Protein AF-A0A640X9B6-F1 (afdb_monomer_lite)

Foldseek 3Di:
DDADDPPDDDDQDDPPPPDHDDPLRRVLVVVVVVCVVCVPDADEAQDEPVCADPVSQLSNLVGHKYKYFYDQQAWFFAAFDDDDDDDGDLTHDTDDGNNRCVVPDDWDWDWAQAPPRDIFIKTKDKDWGWRDDPPRGTQIKIKMWIAGDPPDRDITIMMMSDPPADNRRSVNVNNVCVSVVVVVVCCCVPVVPVPPPDPDPVVD

Structure (mmCIF, N/CA/C/O backbone):
data_AF-A0A640X9B6-F1
#
_entry.id   AF-A0A640X9B6-F1
#
loop_
_atom_site.group_PDB
_atom_site.id
_atom_site.type_symbol
_atom_site.label_atom_id
_atom_site.label_alt_id
_atom_site.label_comp_id
_atom_site.label_asym_id
_atom_site.label_entity_id
_atom_site.label_seq_id
_atom_site.pdbx_PDB_ins_code
_atom_site.Cartn_x
_atom_site.Cartn_y
_atom_site.Cartn_z
_atom_site.occupancy
_atom_site.B_iso_or_equiv
_atom_site.auth_seq_id
_atom_site.auth_comp_id
_atom_site.auth_asym_id
_atom_site.auth_atom_id
_atom_site.pdbx_PDB_model_num
ATOM 1 N N . MET A 1 1 ? -1.685 13.240 19.279 1.00 51.69 1 MET A N 1
ATOM 2 C CA . MET A 1 1 ? -1.411 11.875 18.774 1.00 51.69 1 MET A CA 1
ATOM 3 C C . MET A 1 1 ? -2.619 11.373 17.994 1.00 51.69 1 MET A C 1
ATOM 5 O O . MET A 1 1 ? -3.727 11.756 18.357 1.00 51.69 1 MET A O 1
ATOM 9 N N . PRO A 1 2 ? -2.445 10.577 16.926 1.00 65.25 2 PRO A N 1
ATOM 10 C CA . PRO A 1 2 ? -3.575 9.929 16.266 1.00 65.25 2 PRO A CA 1
ATOM 11 C C . PRO A 1 2 ? -4.214 8.908 17.219 1.00 65.25 2 PRO A C 1
ATOM 13 O O . PRO A 1 2 ? -3.510 8.088 17.800 1.00 65.25 2 PRO A O 1
ATOM 16 N N . TRP A 1 3 ? -5.533 8.977 17.385 1.00 66.56 3 TRP A N 1
ATOM 17 C CA . TRP A 1 3 ? -6.329 8.019 18.155 1.00 66.56 3 TRP A CA 1
ATOM 18 C C . TRP A 1 3 ? -6.915 6.957 17.216 1.00 66.56 3 TRP A C 1
ATOM 20 O O . TRP A 1 3 ? -7.178 7.234 16.044 1.00 66.56 3 TRP A O 1
ATOM 30 N N . ALA A 1 4 ? -7.116 5.742 17.724 1.00 75.12 4 ALA A N 1
ATOM 31 C CA . ALA A 1 4 ? -7.780 4.659 17.008 1.00 75.12 4 ALA A CA 1
ATOM 32 C C . ALA A 1 4 ? -9.005 4.207 17.807 1.00 75.12 4 ALA A C 1
ATOM 34 O O . ALA A 1 4 ? -8.888 3.861 18.976 1.00 75.12 4 ALA A O 1
ATOM 35 N N . LEU A 1 5 ? -10.179 4.206 17.174 1.00 80.44 5 LEU A N 1
ATOM 36 C CA . LEU A 1 5 ? -11.423 3.738 17.782 1.00 80.44 5 LEU A CA 1
ATOM 37 C C . LEU A 1 5 ? -11.805 2.380 17.181 1.00 80.44 5 LEU A C 1
ATOM 39 O O . LEU A 1 5 ? -11.985 2.297 15.959 1.00 80.44 5 LEU A O 1
ATOM 43 N N . PRO A 1 6 ? -11.946 1.313 17.986 1.00 80.88 6 PRO A N 1
ATOM 44 C CA . PRO A 1 6 ? -12.462 0.044 17.493 1.00 80.88 6 PRO A CA 1
ATOM 45 C C . PRO A 1 6 ? -13.933 0.193 17.084 1.00 80.88 6 PRO A C 1
ATOM 47 O O . PRO A 1 6 ? -14.812 0.367 17.919 1.00 80.88 6 PRO A O 1
ATOM 50 N N . VAL A 1 7 ? -14.204 0.112 15.779 1.00 86.19 7 VAL A N 1
ATOM 51 C CA . VAL A 1 7 ? -15.569 0.195 15.219 1.00 86.19 7 VAL A CA 1
ATOM 52 C C . VAL A 1 7 ? -16.132 -1.159 14.788 1.00 86.19 7 VAL A C 1
ATOM 54 O O . VAL A 1 7 ? -17.343 -1.307 14.647 1.00 86.19 7 VAL A O 1
ATOM 57 N N . ALA A 1 8 ? -15.267 -2.149 14.551 1.00 86.19 8 ALA A N 1
ATOM 58 C CA . ALA A 1 8 ? -15.665 -3.509 14.212 1.00 86.19 8 ALA A CA 1
ATOM 59 C C . ALA A 1 8 ? -14.521 -4.498 14.478 1.00 86.19 8 ALA A C 1
ATOM 61 O O . ALA A 1 8 ? -13.352 -4.183 14.255 1.00 86.19 8 ALA A O 1
ATOM 62 N N . CYS A 1 9 ? -14.863 -5.717 14.889 1.00 85.62 9 CYS A N 1
ATOM 63 C CA . CYS A 1 9 ? -13.925 -6.821 15.071 1.00 85.62 9 CYS A CA 1
ATOM 64 C C . CYS A 1 9 ? -14.502 -8.116 14.481 1.00 85.62 9 CYS A C 1
ATOM 66 O O . CYS A 1 9 ? -15.710 -8.248 14.277 1.00 85.62 9 CYS A O 1
ATOM 68 N N . ALA A 1 10 ? -13.630 -9.068 14.155 1.00 86.44 10 ALA A N 1
ATOM 69 C CA . ALA A 1 10 ? -14.037 -10.387 13.691 1.00 86.44 10 ALA A CA 1
ATOM 70 C C . ALA A 1 10 ? -13.111 -11.456 14.271 1.00 86.44 10 ALA A C 1
ATOM 72 O O . ALA A 1 10 ? -11.889 -11.324 14.207 1.00 86.44 10 ALA A O 1
ATOM 73 N N . LEU A 1 11 ? -13.703 -12.525 14.801 1.00 84.75 11 LEU A N 1
ATOM 74 C CA . LEU A 1 11 ? -12.968 -13.645 15.376 1.00 84.75 11 LEU A CA 1
ATOM 75 C C . LEU A 1 11 ? -12.416 -14.558 14.273 1.00 84.75 11 LEU A C 1
ATOM 77 O O . LEU A 1 11 ? -13.165 -15.058 13.427 1.00 84.75 11 LEU A O 1
ATOM 81 N N . TYR A 1 12 ? -11.107 -14.805 14.305 1.00 83.19 12 TYR A N 1
ATOM 82 C CA . TYR A 1 12 ? -10.475 -15.836 13.488 1.00 83.19 12 TYR A CA 1
ATOM 83 C C . TYR A 1 12 ? -10.649 -17.206 14.145 1.00 83.19 12 TYR A C 1
ATOM 85 O O . TYR A 1 12 ? -10.304 -17.385 15.309 1.00 83.19 12 TYR A O 1
ATOM 93 N N . LYS A 1 13 ? -11.172 -18.173 13.384 1.00 82.75 13 LYS A N 1
ATOM 94 C CA . LYS A 1 13 ? -11.372 -19.554 13.837 1.00 82.75 13 LYS A CA 1
ATOM 95 C C . LYS A 1 13 ? -10.419 -20.498 13.091 1.00 82.75 13 LYS A C 1
ATOM 97 O O . LYS A 1 13 ? -10.389 -20.453 11.851 1.00 82.75 13 LYS A O 1
ATOM 102 N N . PRO A 1 14 ? -9.654 -21.349 13.803 1.00 77.81 14 PRO A N 1
ATOM 103 C CA . PRO A 1 14 ? -8.824 -22.381 13.187 1.00 77.81 14 PRO A CA 1
ATOM 104 C C . PRO A 1 14 ? -9.632 -23.329 12.290 1.00 77.81 14 PRO A C 1
ATOM 106 O O . PRO A 1 14 ? -10.862 -23.407 12.361 1.00 77.81 14 PRO A O 1
ATOM 109 N N . ARG A 1 15 ? -8.940 -24.065 11.413 1.00 73.94 15 ARG A N 1
ATOM 110 C CA . ARG A 1 15 ? -9.589 -25.104 10.597 1.00 73.94 15 ARG A CA 1
ATOM 111 C C . ARG A 1 15 ? -10.184 -26.181 11.508 1.00 73.94 15 ARG A C 1
ATOM 113 O O . ARG A 1 15 ? -9.531 -26.602 12.451 1.00 73.94 15 ARG A O 1
ATOM 120 N N . GLY A 1 16 ? -11.402 -26.622 11.192 1.00 71.88 16 GLY A N 1
ATOM 121 C CA . GLY A 1 16 ? -12.145 -27.618 11.974 1.00 71.88 16 GLY A CA 1
ATOM 122 C C . GLY A 1 16 ? -13.308 -27.039 12.785 1.00 71.88 16 GLY A C 1
ATOM 123 O O . GLY A 1 16 ? -14.224 -27.773 13.133 1.00 71.88 16 GLY A O 1
ATOM 124 N N . GLU A 1 17 ? -13.350 -25.720 13.003 1.00 66.56 17 GLU A N 1
ATOM 125 C CA . GLU A 1 17 ? -14.445 -25.065 13.728 1.00 66.56 17 GLU A CA 1
ATOM 126 C C . GLU A 1 17 ? -15.360 -24.257 12.797 1.00 66.56 17 GLU A C 1
ATOM 128 O O . GLU A 1 17 ? -15.232 -23.041 12.635 1.00 66.56 17 GLU A O 1
ATOM 133 N N . GLY A 1 18 ? -16.320 -24.951 12.177 1.00 72.88 18 GLY A N 1
ATOM 134 C CA . GLY A 1 18 ? -17.310 -24.346 11.285 1.00 72.88 18 GLY A CA 1
ATOM 135 C C . GLY A 1 18 ? -16.737 -23.917 9.929 1.00 72.88 18 GLY A C 1
ATOM 136 O O . GLY A 1 18 ? -15.756 -24.470 9.430 1.00 72.88 18 GLY A O 1
ATOM 137 N N . ARG A 1 19 ? -17.372 -22.926 9.286 1.00 78.69 19 ARG A N 1
ATOM 138 C CA . ARG A 1 19 ? -16.927 -22.429 7.975 1.00 78.69 19 ARG A CA 1
ATOM 139 C C . ARG A 1 19 ? -15.628 -21.635 8.123 1.00 78.69 19 ARG A C 1
ATOM 141 O O . ARG A 1 19 ? -15.655 -20.472 8.525 1.00 78.69 19 ARG A O 1
ATOM 148 N N . HIS A 1 20 ? -14.514 -22.252 7.739 1.00 82.81 20 HIS A N 1
ATOM 149 C CA . HIS A 1 20 ? -13.196 -21.626 7.772 1.00 82.81 20 HIS A CA 1
ATOM 150 C C . HIS A 1 20 ? -13.150 -20.352 6.914 1.00 82.81 20 HIS A C 1
ATOM 152 O O . HIS A 1 20 ? -13.588 -20.339 5.760 1.00 82.81 20 HIS A O 1
ATOM 158 N N . LYS A 1 21 ? -12.603 -19.281 7.493 1.00 84.75 21 LYS A N 1
ATOM 159 C CA . LYS A 1 21 ? -12.352 -18.000 6.830 1.00 84.75 21 LYS A CA 1
ATOM 160 C C . LYS A 1 21 ? -10.908 -17.597 7.069 1.00 84.75 21 LYS A C 1
ATOM 162 O O . LYS A 1 21 ? -10.429 -17.653 8.199 1.00 84.75 21 LYS A O 1
ATOM 167 N N . THR A 1 22 ? -10.234 -17.165 6.012 1.00 86.25 22 THR A N 1
ATOM 168 C CA . THR A 1 22 ? -8.889 -16.600 6.140 1.00 86.25 22 THR A CA 1
ATOM 169 C C . THR A 1 22 ? -8.954 -15.208 6.785 1.00 86.25 22 THR A C 1
ATOM 171 O O . THR A 1 22 ? -9.999 -14.552 6.714 1.00 86.25 22 THR A O 1
ATOM 174 N N . PRO A 1 23 ? -7.854 -14.689 7.362 1.00 85.00 23 PRO A N 1
ATOM 175 C CA . PRO A 1 23 ? -7.806 -13.304 7.840 1.00 85.00 23 PRO A CA 1
ATOM 176 C C . PRO A 1 23 ? -8.204 -12.279 6.762 1.00 85.00 23 PRO A C 1
ATOM 178 O O . PRO A 1 23 ? -8.928 -11.326 7.044 1.00 85.00 23 PRO A O 1
ATOM 181 N N . MET A 1 24 ? -7.830 -12.522 5.500 1.00 85.19 24 MET A N 1
ATOM 182 C CA . MET A 1 24 ? -8.235 -11.687 4.361 1.00 85.19 24 MET A CA 1
ATOM 183 C C . MET A 1 24 ? -9.745 -11.736 4.092 1.00 85.19 24 MET A C 1
ATOM 185 O O . MET A 1 24 ? -10.340 -10.719 3.733 1.00 85.19 24 MET A O 1
ATOM 189 N N . ASP A 1 25 ? -10.391 -12.892 4.277 1.00 86.88 25 ASP A N 1
ATOM 190 C CA . ASP A 1 25 ? -11.849 -12.999 4.161 1.00 86.88 25 ASP A CA 1
ATOM 191 C C . ASP A 1 25 ? -12.564 -12.203 5.249 1.00 86.88 25 ASP A C 1
ATOM 193 O O . ASP A 1 25 ? -13.550 -11.523 4.956 1.00 86.88 25 ASP A O 1
ATOM 197 N N . LEU A 1 26 ? -12.057 -12.260 6.484 1.00 89.62 26 LEU A N 1
ATOM 198 C CA . LEU A 1 26 ? -12.597 -11.498 7.608 1.00 89.62 26 LEU A CA 1
ATOM 199 C C . LEU A 1 26 ? -12.424 -9.995 7.383 1.00 89.62 26 LEU A C 1
ATOM 201 O O . LEU A 1 26 ? -13.398 -9.252 7.471 1.00 89.62 26 LEU A O 1
ATOM 205 N N . ALA A 1 27 ? -11.233 -9.548 6.986 1.00 88.81 27 ALA A N 1
ATOM 206 C CA . ALA A 1 27 ? -10.993 -8.144 6.671 1.00 88.81 27 ALA A CA 1
ATOM 207 C C . ALA A 1 27 ? -11.872 -7.646 5.518 1.00 88.81 27 ALA A C 1
ATOM 209 O O . ALA A 1 27 ? -12.445 -6.562 5.594 1.00 88.81 27 ALA A O 1
ATOM 210 N N . ARG A 1 28 ? -12.063 -8.460 4.470 1.00 88.50 28 ARG A N 1
ATOM 211 C CA . ARG A 1 28 ? -12.992 -8.141 3.377 1.00 88.50 28 ARG A CA 1
ATOM 212 C C . ARG A 1 28 ? -14.436 -8.043 3.870 1.00 88.50 28 ARG A C 1
ATOM 214 O O . ARG A 1 28 ? -15.186 -7.196 3.389 1.00 88.50 28 ARG A O 1
ATOM 221 N N . GLN A 1 29 ? -14.846 -8.908 4.795 1.00 90.94 29 GLN A N 1
ATOM 222 C CA . GLN A 1 29 ? -16.180 -8.860 5.391 1.00 90.94 29 GLN A CA 1
ATOM 223 C C . GLN A 1 29 ? -16.380 -7.578 6.209 1.00 90.94 29 GLN A C 1
ATOM 225 O O . GLN A 1 29 ? -17.407 -6.920 6.042 1.00 90.94 29 GLN A O 1
ATOM 230 N N . LEU A 1 30 ? -15.400 -7.210 7.036 1.00 92.19 30 LEU A N 1
ATOM 231 C CA . LEU A 1 30 ? -15.421 -5.976 7.821 1.00 92.19 30 LEU A CA 1
ATOM 232 C C . LEU A 1 30 ? -15.425 -4.736 6.922 1.00 92.19 30 LEU A C 1
ATOM 234 O O . LEU A 1 30 ? -16.257 -3.853 7.105 1.00 92.19 30 LEU A O 1
ATOM 238 N N . LEU A 1 31 ? -14.596 -4.705 5.876 1.00 91.06 31 LEU A N 1
ATOM 239 C CA . LEU A 1 31 ? -14.598 -3.608 4.908 1.00 91.06 31 LEU A CA 1
ATOM 240 C C . LEU A 1 31 ? -15.969 -3.453 4.232 1.00 91.06 31 LEU A C 1
ATOM 242 O O . LEU A 1 31 ? -16.500 -2.350 4.161 1.00 91.06 31 LEU A O 1
ATOM 246 N N . ARG A 1 32 ? -16.597 -4.555 3.802 1.00 91.00 32 ARG A N 1
ATOM 247 C CA . ARG A 1 32 ? -17.950 -4.512 3.218 1.00 91.00 32 ARG A CA 1
ATOM 248 C C . ARG A 1 32 ? -19.024 -4.069 4.205 1.00 91.00 32 ARG A C 1
ATOM 250 O O . ARG A 1 32 ? -20.071 -3.584 3.781 1.00 91.00 32 ARG A O 1
ATOM 257 N N . LEU A 1 33 ? -18.841 -4.306 5.502 1.00 93.44 33 LEU A N 1
ATOM 258 C CA . LEU A 1 33 ? -19.734 -3.767 6.525 1.00 93.44 33 LEU A CA 1
ATOM 259 C C . LEU A 1 33 ? -19.606 -2.240 6.567 1.00 93.44 33 LEU A C 1
ATOM 261 O O . LEU A 1 33 ? -20.606 -1.551 6.389 1.00 93.44 33 LEU A O 1
ATOM 265 N N . MET A 1 34 ? -18.375 -1.732 6.657 1.00 92.94 34 MET A N 1
ATOM 266 C CA . MET A 1 34 ? -18.084 -0.295 6.663 1.00 92.94 34 MET A CA 1
ATOM 267 C C . MET A 1 34 ? -18.581 0.414 5.395 1.00 92.94 34 MET A C 1
ATOM 269 O O . MET A 1 34 ? -19.249 1.441 5.476 1.00 92.94 34 MET A O 1
ATOM 273 N N . GLU A 1 35 ? -18.340 -0.161 4.215 1.00 92.31 35 GLU A N 1
ATOM 274 C CA . GLU A 1 35 ? -18.812 0.380 2.930 1.00 92.31 35 GLU A CA 1
ATOM 275 C C . GLU A 1 35 ? -20.342 0.427 2.813 1.00 92.31 35 GLU A C 1
ATOM 277 O O . GLU A 1 35 ? -20.880 1.255 2.076 1.00 92.31 35 GLU A O 1
ATOM 282 N N . ARG A 1 36 ? -21.052 -0.469 3.511 1.00 92.81 36 ARG A N 1
ATOM 283 C CA . ARG A 1 36 ? -22.520 -0.457 3.565 1.00 92.81 36 ARG A CA 1
ATOM 284 C C . ARG A 1 36 ? -23.042 0.580 4.549 1.00 92.81 36 ARG A C 1
ATOM 286 O O . ARG A 1 36 ? -24.013 1.251 4.226 1.00 92.81 36 ARG A O 1
ATOM 293 N N . TRP A 1 37 ? -22.402 0.725 5.707 1.00 94.38 37 TRP A N 1
ATOM 294 C CA . TRP A 1 37 ? -22.771 1.737 6.700 1.00 94.38 37 TRP A CA 1
ATOM 295 C C . TRP A 1 37 ? -22.501 3.162 6.212 1.00 94.38 37 TRP A C 1
ATOM 297 O O . TRP A 1 37 ? -23.265 4.072 6.517 1.00 94.38 37 TRP A O 1
ATOM 307 N N . PHE A 1 38 ? -21.465 3.355 5.392 1.00 92.81 38 PHE A N 1
ATOM 308 C CA . PHE A 1 38 ? -21.070 4.671 4.889 1.00 92.81 38 PHE A CA 1
ATOM 309 C C . PHE A 1 38 ? -20.972 4.686 3.358 1.00 92.81 38 PHE A C 1
ATOM 311 O O . PHE A 1 38 ? -19.878 4.797 2.800 1.00 92.81 38 PHE A O 1
ATOM 318 N N . PRO A 1 39 ? -22.103 4.624 2.633 1.00 90.75 39 PRO A N 1
ATOM 319 C CA . PRO A 1 39 ? -22.092 4.404 1.190 1.00 90.75 39 PRO A CA 1
ATOM 320 C C . PRO A 1 39 ? -21.447 5.541 0.384 1.00 90.75 39 PRO A C 1
ATOM 322 O O . PRO A 1 39 ? -20.950 5.297 -0.716 1.00 90.75 39 PRO A O 1
ATOM 325 N N . LYS A 1 40 ? -21.430 6.763 0.930 1.00 92.75 40 LYS A N 1
ATOM 326 C CA . LYS A 1 40 ? -20.832 7.959 0.311 1.00 92.75 40 LYS A CA 1
ATOM 327 C C . LYS A 1 40 ? -19.344 8.145 0.646 1.00 92.75 40 LYS A C 1
ATOM 329 O O . LYS A 1 40 ? -18.745 9.124 0.214 1.00 92.75 40 LYS A O 1
ATOM 334 N N . ARG A 1 41 ? -18.746 7.257 1.447 1.00 90.56 41 ARG A N 1
ATOM 335 C CA . ARG A 1 41 ? -17.340 7.341 1.866 1.00 90.56 41 ARG A CA 1
ATOM 336 C C . ARG A 1 41 ? -16.521 6.259 1.162 1.00 90.56 41 ARG A C 1
ATOM 338 O O . ARG A 1 41 ? -17.005 5.155 0.919 1.00 90.56 41 ARG A O 1
ATOM 345 N N . ARG A 1 42 ? -15.266 6.585 0.852 1.00 90.44 42 ARG A N 1
ATOM 346 C CA . ARG A 1 42 ? -14.243 5.620 0.432 1.00 90.44 42 ARG A CA 1
ATOM 347 C C . ARG A 1 42 ? -13.325 5.348 1.614 1.00 90.44 42 ARG A C 1
ATOM 349 O O . ARG A 1 42 ? -13.036 6.262 2.384 1.00 90.44 42 ARG A O 1
ATOM 356 N N . PHE A 1 43 ? -12.871 4.109 1.742 1.00 92.12 43 PHE A N 1
ATOM 357 C CA . PHE A 1 43 ? -11.974 3.704 2.816 1.00 92.12 43 PHE A CA 1
ATOM 358 C C . PHE A 1 43 ? -10.570 3.447 2.271 1.00 92.12 43 PHE A C 1
ATOM 360 O O . PHE A 1 43 ? -10.411 2.895 1.180 1.00 92.12 43 PHE A O 1
ATOM 367 N N . ILE A 1 44 ? -9.563 3.833 3.055 1.00 91.62 44 ILE A N 1
ATOM 368 C CA . ILE A 1 44 ? -8.171 3.429 2.856 1.00 91.62 44 ILE A CA 1
ATOM 369 C C . ILE A 1 44 ? -7.885 2.348 3.886 1.00 91.62 44 ILE A C 1
ATOM 371 O O . ILE A 1 44 ? -7.879 2.607 5.088 1.00 91.62 44 ILE A O 1
ATOM 375 N N . LEU A 1 45 ? -7.683 1.125 3.419 1.00 90.81 45 LEU A N 1
ATOM 376 C CA . LEU A 1 45 ? -7.348 0.011 4.283 1.00 90.81 45 LEU A CA 1
ATOM 377 C C . LEU A 1 45 ? -5.832 -0.087 4.442 1.00 90.81 45 LEU A C 1
ATOM 379 O O . LEU A 1 45 ? -5.123 -0.310 3.464 1.00 90.81 45 LEU A O 1
ATOM 383 N N . LEU A 1 46 ? -5.357 0.004 5.681 1.00 89.94 46 LEU A N 1
ATOM 384 C CA . LEU A 1 46 ? -3.951 -0.185 6.027 1.00 89.94 46 LEU A CA 1
ATOM 385 C C . LEU A 1 46 ? -3.728 -1.629 6.490 1.00 89.94 46 LEU A C 1
ATOM 387 O O . LEU A 1 46 ? -4.252 -2.029 7.527 1.00 89.94 46 LEU A O 1
ATOM 391 N N . GLY A 1 47 ? -2.978 -2.416 5.719 1.00 83.75 47 GLY A N 1
ATOM 392 C CA . GLY A 1 47 ? -2.717 -3.830 6.010 1.00 83.75 47 GLY A CA 1
ATOM 393 C C . GLY A 1 47 ? -1.234 -4.132 6.219 1.00 83.75 47 GLY A C 1
ATOM 394 O O . GLY A 1 47 ? -0.380 -3.543 5.566 1.00 83.75 47 GLY A O 1
ATOM 395 N N . ASP A 1 48 ? -0.911 -5.090 7.085 1.00 80.75 48 ASP A N 1
ATOM 396 C CA . ASP A 1 48 ? 0.442 -5.653 7.182 1.00 80.75 48 ASP A CA 1
ATOM 397 C C . ASP A 1 48 ? 0.797 -6.544 5.967 1.00 80.75 48 ASP A C 1
ATOM 399 O O . ASP A 1 48 ? 0.068 -6.593 4.973 1.00 80.75 48 ASP A O 1
ATOM 403 N N . GLY A 1 49 ? 1.926 -7.259 6.031 1.00 70.88 49 GLY A N 1
ATOM 404 C CA . GLY A 1 49 ? 2.372 -8.153 4.956 1.00 70.88 49 GLY A CA 1
ATOM 405 C C . GLY A 1 49 ? 1.420 -9.316 4.640 1.00 70.88 49 GLY A C 1
ATOM 406 O O . GLY A 1 49 ? 1.467 -9.838 3.529 1.00 70.88 49 GLY A O 1
ATOM 407 N N . GLY A 1 50 ? 0.519 -9.691 5.554 1.00 72.25 50 GLY A N 1
ATOM 408 C CA . GLY A 1 50 ? -0.499 -10.718 5.324 1.00 72.25 50 GLY A CA 1
ATOM 409 C C . GLY A 1 50 ? -1.600 -10.288 4.347 1.00 72.25 50 GLY A C 1
ATOM 410 O O . GLY A 1 50 ? -2.310 -11.135 3.806 1.00 72.25 50 GLY A O 1
ATOM 411 N N . PHE A 1 51 ? -1.718 -8.986 4.067 1.00 74.00 51 PHE A N 1
ATOM 412 C CA . PHE A 1 51 ? -2.690 -8.419 3.121 1.00 74.00 51 PHE A CA 1
ATOM 413 C C . PHE A 1 51 ? -2.163 -8.290 1.689 1.00 74.00 51 PHE A C 1
ATOM 415 O O . PHE A 1 51 ? -2.877 -7.844 0.785 1.00 74.00 51 PHE A O 1
ATOM 422 N N . ASN A 1 52 ? -0.931 -8.732 1.461 1.00 78.75 52 ASN A N 1
ATOM 423 C CA . ASN A 1 52 ? -0.258 -8.708 0.177 1.00 78.75 52 ASN A CA 1
ATOM 424 C C . ASN A 1 52 ? -0.728 -9.858 -0.734 1.00 78.75 52 ASN A C 1
ATOM 426 O O . ASN A 1 52 ? 0.004 -10.798 -1.042 1.00 78.75 52 ASN A O 1
ATOM 430 N N . SER A 1 53 ? -1.991 -9.800 -1.154 1.00 85.94 53 SER A N 1
ATOM 431 C CA . SER A 1 53 ? -2.604 -10.786 -2.044 1.00 85.94 53 SER A CA 1
ATOM 432 C C . SER A 1 53 ? -3.316 -10.109 -3.201 1.00 85.94 53 SER A C 1
ATOM 434 O O . SER A 1 53 ? -4.112 -9.190 -3.008 1.00 85.94 53 SER A O 1
ATOM 436 N N . HIS A 1 54 ? -3.115 -10.641 -4.408 1.00 89.81 54 HIS A N 1
ATOM 437 C CA . HIS A 1 54 ? -3.817 -10.185 -5.604 1.00 89.81 54 HIS A CA 1
ATOM 438 C C . HIS A 1 54 ? -5.343 -10.220 -5.43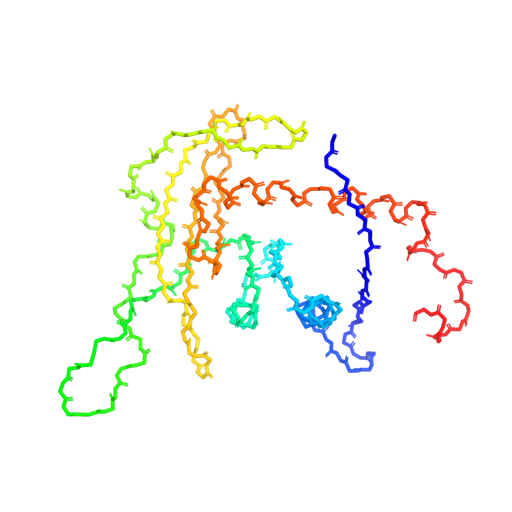3 1.00 89.81 54 HIS A C 1
ATOM 440 O O . HIS A 1 54 ? -6.038 -9.303 -5.862 1.00 89.81 54 HIS A O 1
ATOM 446 N N . GLU A 1 55 ? -5.889 -11.274 -4.816 1.00 87.88 55 GLU A N 1
ATOM 447 C CA . GLU A 1 55 ? -7.344 -11.395 -4.630 1.00 87.88 55 GLU A CA 1
ATOM 448 C C . GLU A 1 55 ? -7.883 -10.324 -3.693 1.00 87.88 55 GLU A C 1
ATOM 450 O O . GLU A 1 55 ? -8.966 -9.785 -3.927 1.00 87.88 55 GLU A O 1
ATOM 455 N N . PHE A 1 56 ? -7.105 -10.000 -2.664 1.00 87.06 56 PHE A N 1
ATOM 456 C CA . PHE A 1 56 ? -7.451 -8.968 -1.711 1.00 87.06 56 PHE A CA 1
ATOM 457 C C . PHE A 1 56 ? -7.375 -7.580 -2.349 1.00 87.06 56 PHE A C 1
ATOM 459 O O . PHE A 1 56 ? -8.372 -6.859 -2.355 1.00 87.06 56 PHE A O 1
ATOM 466 N N . ALA A 1 57 ? -6.254 -7.260 -3.002 1.00 89.75 57 ALA A N 1
ATOM 467 C CA . ALA A 1 57 ? -6.076 -6.022 -3.754 1.00 89.75 57 ALA A CA 1
ATOM 468 C C . ALA A 1 57 ? -7.202 -5.819 -4.784 1.00 89.75 57 ALA A C 1
ATOM 470 O O . ALA A 1 57 ? -7.823 -4.759 -4.826 1.00 89.75 57 ALA A O 1
ATOM 471 N N . ARG A 1 58 ? -7.553 -6.865 -5.549 1.00 89.12 58 ARG A N 1
ATOM 472 C CA . ARG A 1 58 ? -8.659 -6.820 -6.519 1.00 89.12 58 ARG A CA 1
ATOM 473 C C . ARG A 1 58 ? -10.007 -6.548 -5.865 1.00 89.12 58 ARG A C 1
ATOM 475 O O . ARG A 1 58 ? -10.828 -5.830 -6.431 1.00 89.12 58 ARG A O 1
ATOM 482 N N . ALA A 1 59 ? -10.278 -7.187 -4.730 1.00 87.38 59 ALA A N 1
ATOM 483 C CA . ALA A 1 59 ? -11.553 -7.050 -4.041 1.00 87.38 59 ALA A CA 1
ATOM 484 C C . ALA A 1 59 ? -11.739 -5.635 -3.479 1.00 87.38 59 ALA A C 1
ATOM 486 O O . ALA A 1 59 ? -12.836 -5.091 -3.598 1.00 87.38 59 ALA A O 1
ATOM 487 N N . VAL A 1 60 ? -10.678 -5.057 -2.909 1.00 88.69 60 VAL A N 1
ATOM 488 C CA . VAL A 1 60 ? -10.692 -3.721 -2.298 1.00 88.69 60 VAL A CA 1
ATOM 489 C C . VAL A 1 60 ? -10.765 -2.624 -3.362 1.00 88.69 60 VAL A C 1
ATOM 491 O O . VAL A 1 60 ? -11.613 -1.739 -3.255 1.00 88.69 60 VAL A O 1
ATOM 494 N N . ALA A 1 61 ? -9.969 -2.734 -4.433 1.00 87.69 61 ALA A N 1
ATOM 495 C CA . ALA A 1 61 ? -9.826 -1.715 -5.480 1.00 87.69 61 ALA A CA 1
ATOM 496 C C . ALA A 1 61 ? -11.123 -1.351 -6.234 1.00 87.69 61 ALA A C 1
ATOM 498 O O . ALA A 1 61 ? -11.139 -0.403 -7.013 1.00 87.69 61 ALA A O 1
ATOM 499 N N . ARG A 1 62 ? -12.223 -2.091 -6.038 1.00 83.25 62 ARG A N 1
ATOM 500 C CA . ARG A 1 62 ? -13.518 -1.805 -6.683 1.00 83.25 62 ARG A CA 1
ATOM 501 C C . ARG A 1 62 ? -14.223 -0.571 -6.120 1.00 83.25 62 ARG A C 1
ATOM 503 O O . ARG A 1 62 ? -15.066 -0.010 -6.811 1.00 83.25 62 ARG A O 1
ATOM 510 N N . ARG A 1 63 ? -13.952 -0.204 -4.867 1.00 86.69 63 ARG A N 1
ATOM 511 C CA . ARG A 1 63 ? -14.657 0.886 -4.163 1.00 86.69 63 ARG A CA 1
ATOM 512 C C . ARG A 1 63 ? -13.755 1.633 -3.185 1.00 86.69 63 ARG A C 1
ATOM 514 O O . ARG A 1 63 ? -13.869 2.849 -3.031 1.00 86.69 63 ARG A O 1
ATOM 521 N N . SER A 1 64 ? -12.837 0.905 -2.572 1.00 92.19 64 SER A N 1
ATOM 522 C CA . SER A 1 64 ? -11.888 1.394 -1.581 1.00 92.19 64 SER A CA 1
ATOM 523 C C . SER A 1 64 ? -10.464 1.249 -2.120 1.00 92.19 64 SER A C 1
ATOM 525 O O . SER A 1 64 ? -10.257 0.849 -3.268 1.00 92.19 64 SER A O 1
ATOM 527 N N . CYS A 1 65 ? -9.465 1.588 -1.319 1.00 92.44 65 CYS A N 1
ATOM 528 C CA . CYS A 1 65 ? -8.078 1.292 -1.649 1.00 92.44 65 CYS A CA 1
ATOM 529 C C . CYS A 1 65 ? -7.381 0.583 -0.498 1.00 92.44 65 CYS A C 1
ATOM 531 O O . CYS A 1 65 ? -7.825 0.628 0.648 1.00 92.44 65 CYS A O 1
ATOM 533 N N . VAL A 1 66 ? -6.311 -0.128 -0.829 1.00 92.81 66 VAL A N 1
ATOM 534 C CA . VAL A 1 66 ? -5.435 -0.764 0.150 1.00 92.81 66 VAL A CA 1
ATOM 535 C C . VAL A 1 66 ? -4.073 -0.101 0.077 1.00 92.81 66 VAL A C 1
ATOM 537 O O . VAL A 1 66 ? -3.595 0.156 -1.020 1.00 92.81 66 VAL A O 1
ATOM 540 N N . VAL A 1 67 ? -3.468 0.146 1.235 1.00 93.88 67 VAL A N 1
ATOM 541 C CA . VAL A 1 67 ? -2.047 0.442 1.401 1.00 93.88 67 VAL A CA 1
ATOM 542 C C . VAL A 1 67 ? -1.469 -0.634 2.312 1.00 93.88 67 VAL A C 1
ATOM 544 O O . VAL A 1 67 ? -1.955 -0.851 3.422 1.00 93.88 67 VAL A O 1
ATOM 547 N N . SER A 1 68 ? -0.467 -1.367 1.841 1.00 91.94 68 SER A N 1
ATOM 548 C CA . SER A 1 68 ? 0.097 -2.498 2.586 1.00 91.94 68 SER A CA 1
ATOM 549 C C . SER A 1 68 ? 1.554 -2.742 2.206 1.00 91.94 68 SER A C 1
ATOM 551 O O . SER A 1 68 ? 2.040 -2.200 1.210 1.00 91.94 68 SER A O 1
ATOM 553 N N . ARG A 1 69 ? 2.270 -3.546 3.004 1.00 91.50 69 ARG A N 1
ATOM 554 C CA . ARG A 1 69 ? 3.611 -4.011 2.630 1.00 91.50 69 ARG A CA 1
ATOM 555 C C . ARG A 1 69 ? 3.526 -4.810 1.341 1.00 91.50 69 ARG A C 1
ATOM 557 O O . ARG A 1 69 ? 2.669 -5.678 1.180 1.00 91.50 69 ARG A O 1
ATOM 564 N N . PHE A 1 70 ? 4.455 -4.542 0.444 1.00 92.75 70 PHE A N 1
ATOM 565 C CA . PHE A 1 70 ? 4.593 -5.265 -0.801 1.00 92.75 70 PHE A CA 1
ATOM 566 C C . PHE A 1 70 ? 5.773 -6.222 -0.746 1.00 92.75 70 PHE A C 1
ATOM 568 O O . PHE A 1 70 ? 6.658 -6.120 0.101 1.00 92.75 70 PHE A O 1
ATOM 575 N N . PHE A 1 71 ? 5.778 -7.186 -1.658 1.00 88.62 71 PHE A N 1
ATOM 576 C CA . PHE A 1 71 ? 6.859 -8.151 -1.758 1.00 88.62 71 PHE A CA 1
ATOM 577 C C . PHE A 1 71 ? 7.813 -7.716 -2.860 1.00 88.62 71 PHE A C 1
ATOM 579 O O . PHE A 1 71 ? 7.411 -7.459 -3.994 1.00 88.62 71 PHE A O 1
ATOM 586 N N . LYS A 1 72 ? 9.102 -7.671 -2.527 1.00 92.06 72 LYS A N 1
ATOM 587 C CA . LYS A 1 72 ? 10.169 -7.170 -3.401 1.00 92.06 72 LYS A CA 1
ATOM 588 C C . LYS A 1 72 ? 10.249 -7.898 -4.758 1.00 92.06 72 LYS A C 1
ATOM 590 O O . LYS A 1 72 ? 10.606 -7.313 -5.774 1.00 92.06 72 LYS A O 1
ATOM 595 N N . GLY A 1 73 ? 9.850 -9.173 -4.789 1.00 92.00 73 GLY A N 1
ATOM 596 C CA . GLY A 1 73 ? 9.832 -10.033 -5.978 1.00 92.00 73 GLY A CA 1
ATOM 597 C C . GLY A 1 73 ? 8.544 -9.989 -6.809 1.00 92.00 73 GLY A C 1
ATOM 598 O O . GLY A 1 73 ? 8.325 -10.898 -7.610 1.00 92.00 73 GLY A O 1
ATOM 599 N N . ALA A 1 74 ? 7.668 -8.998 -6.612 1.00 91.44 74 ALA A N 1
ATOM 600 C CA . ALA A 1 74 ? 6.393 -8.943 -7.319 1.00 91.44 74 ALA A CA 1
ATOM 601 C C . ALA A 1 74 ? 6.535 -8.921 -8.839 1.00 91.44 74 ALA A C 1
ATOM 603 O O . ALA A 1 74 ? 7.322 -8.169 -9.412 1.00 91.44 74 ALA A O 1
ATOM 604 N N . VAL A 1 75 ? 5.729 -9.758 -9.496 1.00 93.88 75 VAL A N 1
ATOM 605 C CA . VAL A 1 75 ? 5.673 -9.840 -10.954 1.00 93.88 75 VAL A CA 1
ATOM 606 C C . VAL A 1 75 ? 4.545 -8.952 -11.453 1.00 93.88 75 VAL A C 1
ATOM 608 O O . VAL A 1 75 ? 3.365 -9.295 -11.345 1.00 93.88 75 VAL A O 1
ATOM 611 N N . LEU A 1 76 ? 4.939 -7.810 -12.006 1.00 96.00 76 LEU A N 1
ATOM 612 C CA . LEU A 1 76 ? 4.040 -6.842 -12.612 1.00 96.00 76 LEU A CA 1
ATOM 613 C C . LEU A 1 76 ? 4.127 -6.898 -14.134 1.00 96.00 76 LEU A C 1
ATOM 615 O O . LEU A 1 76 ? 5.114 -7.355 -14.718 1.00 96.00 76 LEU A O 1
ATOM 619 N N . HIS A 1 77 ? 3.056 -6.448 -14.769 1.00 96.00 77 HIS A N 1
ATOM 620 C CA . HIS A 1 77 ? 2.906 -6.436 -16.213 1.00 96.00 77 HIS A CA 1
ATOM 621 C C . HIS A 1 77 ? 2.413 -5.077 -16.700 1.00 96.00 77 HIS A C 1
ATOM 623 O O . HIS A 1 77 ? 1.727 -4.359 -15.976 1.00 96.00 77 HIS A O 1
ATOM 629 N N . GLU A 1 78 ? 2.711 -4.756 -17.950 1.00 94.25 78 GLU A N 1
ATOM 630 C CA . GLU A 1 78 ? 2.023 -3.692 -18.681 1.00 94.25 78 GLU A CA 1
ATOM 631 C C . GLU A 1 78 ? 0.601 -4.132 -19.071 1.00 94.25 78 GLU A C 1
ATOM 633 O O . GLU A 1 78 ? 0.242 -5.317 -18.986 1.00 94.25 78 GLU A O 1
ATOM 638 N N . LEU A 1 79 ? -0.216 -3.183 -19.537 1.00 91.56 79 LEU A N 1
ATOM 639 C CA . LEU A 1 79 ? -1.476 -3.530 -20.192 1.00 91.56 79 LEU A CA 1
ATOM 640 C C . LEU A 1 79 ? -1.205 -4.354 -21.460 1.00 91.56 79 LEU A C 1
ATOM 642 O O . LEU A 1 79 ? -0.195 -4.147 -22.137 1.00 91.56 79 LEU A O 1
ATOM 646 N N . PRO A 1 80 ? -2.083 -5.311 -21.798 1.00 88.94 80 PRO A N 1
ATOM 647 C CA . PRO A 1 80 ? -1.965 -6.017 -23.061 1.00 88.94 80 PRO A CA 1
ATOM 648 C C . PRO A 1 80 ? -2.203 -5.055 -24.229 1.00 88.94 80 PRO A C 1
ATOM 650 O O . PRO A 1 80 ? -3.217 -4.365 -24.276 1.00 88.94 80 PRO A O 1
ATOM 653 N N . ILE A 1 81 ? -1.292 -5.063 -25.199 1.00 83.56 81 ILE A N 1
ATOM 654 C CA . ILE A 1 81 ? -1.505 -4.426 -26.501 1.00 83.56 81 ILE A CA 1
ATOM 655 C C . ILE A 1 81 ? -2.213 -5.452 -27.393 1.00 83.56 81 ILE A C 1
ATOM 657 O O . ILE A 1 81 ? -1.754 -6.595 -27.508 1.00 83.56 81 ILE A O 1
ATOM 661 N N . GLN A 1 82 ? -3.342 -5.076 -27.996 1.00 76.81 82 GLN A N 1
ATOM 662 C CA . GLN A 1 82 ? -4.014 -5.914 -28.989 1.00 76.81 82 GLN A CA 1
ATOM 663 C C . GLN A 1 82 ? -3.333 -5.728 -30.346 1.00 76.81 82 GLN A C 1
ATOM 665 O O . GLN A 1 82 ? -3.424 -4.664 -30.947 1.00 76.81 82 GLN A O 1
ATOM 670 N N . LEU A 1 83 ? -2.640 -6.765 -30.817 1.00 72.00 83 LEU A N 1
ATOM 671 C CA . LEU A 1 83 ? -2.005 -6.791 -32.132 1.00 72.00 83 LEU A CA 1
ATOM 672 C C . LEU A 1 83 ? -2.549 -7.995 -32.914 1.00 72.00 83 LEU A C 1
ATOM 674 O O . LEU A 1 83 ? -2.328 -9.137 -32.513 1.00 72.00 83 LEU A O 1
ATOM 678 N N . GLY A 1 84 ? -3.250 -7.731 -34.021 1.00 71.81 84 GLY A N 1
ATOM 679 C CA . GLY A 1 84 ? -3.645 -8.736 -35.015 1.00 71.81 84 GLY A CA 1
ATOM 680 C C . GLY A 1 84 ? -4.947 -9.508 -34.749 1.00 71.81 84 GLY A C 1
ATOM 681 O O . GLY A 1 84 ? -5.713 -9.213 -33.832 1.00 71.81 84 GLY A O 1
ATOM 682 N N . ARG A 1 85 ? -5.201 -10.510 -35.605 1.00 69.50 85 ARG A N 1
ATOM 683 C CA . ARG A 1 85 ? -6.345 -11.434 -35.522 1.00 69.50 85 ARG A CA 1
ATOM 684 C C . ARG A 1 85 ? -5.960 -12.656 -34.676 1.00 69.50 85 ARG A C 1
ATOM 686 O O . ARG A 1 85 ? -5.064 -13.404 -35.048 1.00 69.50 85 ARG A O 1
ATOM 693 N N . GLY A 1 86 ? -6.620 -12.848 -33.534 1.00 77.88 86 GLY A N 1
ATOM 694 C CA . GLY A 1 86 ? -6.383 -13.966 -32.613 1.00 77.88 86 GLY A CA 1
ATOM 695 C C . GLY A 1 86 ? -6.930 -13.695 -31.210 1.00 77.88 86 GLY A C 1
ATOM 696 O O . GLY A 1 86 ? -7.476 -12.623 -30.948 1.00 77.88 86 GLY A O 1
ATOM 697 N N . ARG A 1 87 ? -6.786 -14.657 -30.283 1.00 77.81 87 ARG A N 1
ATOM 698 C CA . ARG A 1 87 ? -7.209 -14.475 -28.882 1.00 77.81 87 ARG A CA 1
ATOM 699 C C . AR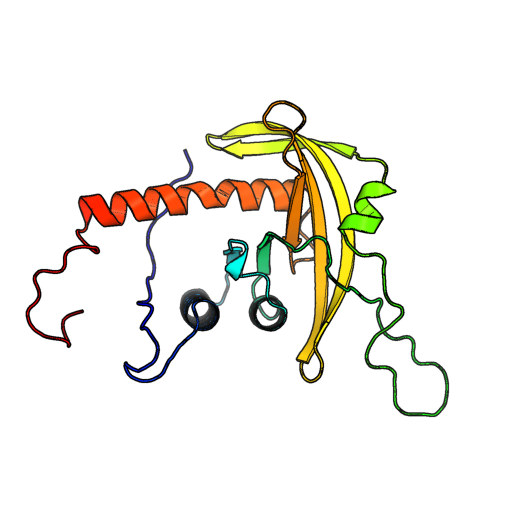G A 1 87 ? -6.436 -13.299 -28.261 1.00 77.81 87 ARG A C 1
ATOM 701 O O . ARG A 1 87 ? -5.208 -13.385 -28.177 1.00 77.81 87 ARG A O 1
ATOM 708 N N . PRO A 1 88 ? -7.114 -12.242 -27.772 1.00 79.81 88 PRO A N 1
ATOM 709 C CA . PRO A 1 88 ? -6.437 -11.111 -27.154 1.00 79.81 88 PRO A CA 1
ATOM 710 C C . PRO A 1 88 ? -5.528 -11.545 -26.005 1.00 79.81 88 PRO A C 1
ATOM 712 O O . PRO A 1 88 ? -5.911 -12.365 -25.162 1.00 79.81 88 PRO A O 1
ATOM 715 N N . ARG A 1 89 ? -4.319 -10.977 -25.953 1.00 82.88 89 ARG A N 1
ATOM 716 C CA . ARG A 1 89 ? -3.414 -11.175 -24.816 1.00 82.88 89 ARG A CA 1
ATOM 717 C C . ARG A 1 89 ? -4.088 -10.663 -23.542 1.00 82.88 89 ARG A C 1
ATOM 719 O O . ARG A 1 89 ? -4.687 -9.596 -23.535 1.00 82.88 89 ARG A O 1
ATOM 726 N N . ILE A 1 90 ? -3.968 -11.422 -22.454 1.00 86.88 90 ILE A N 1
ATOM 727 C CA . ILE A 1 90 ? -4.571 -11.065 -21.156 1.00 86.88 90 ILE A CA 1
ATOM 728 C C . ILE A 1 90 ? -3.679 -10.085 -20.376 1.00 86.88 90 ILE A C 1
ATOM 730 O O . ILE A 1 90 ? -4.173 -9.303 -19.570 1.00 86.88 90 ILE A O 1
ATOM 734 N N . LYS A 1 91 ? -2.361 -10.122 -20.603 1.00 90.50 91 LYS A N 1
ATOM 735 C CA . LYS A 1 91 ? -1.364 -9.278 -19.932 1.00 90.50 91 LYS A CA 1
ATOM 736 C C . LYS A 1 91 ? -0.276 -8.840 -20.907 1.00 90.50 91 LYS A C 1
ATOM 738 O O . LYS A 1 91 ? 0.018 -9.570 -21.857 1.00 90.50 91 LYS A O 1
ATOM 743 N N . GLY A 1 92 ? 0.294 -7.664 -20.669 1.00 91.56 92 GLY A N 1
ATOM 744 C CA . GLY A 1 92 ? 1.398 -7.119 -21.449 1.00 91.56 92 GLY A CA 1
ATOM 745 C C . GLY A 1 92 ? 2.756 -7.696 -21.056 1.00 91.56 92 GLY A C 1
ATOM 746 O O . GLY A 1 92 ? 2.866 -8.741 -20.396 1.00 91.56 92 GLY A O 1
ATOM 747 N N . ARG A 1 93 ? 3.810 -6.988 -21.470 1.00 93.69 93 ARG A N 1
ATOM 748 C CA . ARG A 1 93 ? 5.199 -7.329 -21.152 1.00 93.69 93 ARG A CA 1
ATOM 749 C C . ARG A 1 93 ? 5.394 -7.407 -19.637 1.00 93.69 93 ARG A C 1
ATOM 751 O O . ARG A 1 93 ? 4.767 -6.677 -18.873 1.00 93.69 93 ARG A O 1
ATOM 758 N N . ARG A 1 94 ? 6.254 -8.327 -19.195 1.00 95.44 94 ARG A N 1
ATOM 759 C CA . ARG A 1 94 ? 6.688 -8.410 -17.796 1.00 95.44 94 ARG A CA 1
ATOM 760 C C . ARG A 1 94 ? 7.603 -7.226 -17.471 1.00 95.44 94 ARG A C 1
ATOM 762 O O . ARG A 1 94 ? 8.605 -7.027 -18.155 1.00 95.44 94 ARG A O 1
ATOM 769 N N . LEU A 1 95 ? 7.263 -6.494 -16.418 1.00 96.06 95 LEU A N 1
ATOM 770 C CA . LEU A 1 95 ? 8.069 -5.408 -15.870 1.00 96.06 95 LEU A CA 1
ATOM 771 C C . LEU A 1 95 ? 9.165 -5.961 -14.937 1.00 96.06 95 LEU A C 1
ATOM 773 O O . LEU A 1 95 ? 9.024 -7.084 -14.429 1.00 96.06 95 LEU A O 1
ATOM 777 N N . PRO A 1 96 ? 10.251 -5.202 -14.693 1.00 95.50 96 PRO A N 1
ATOM 778 C CA . PRO A 1 96 ? 11.195 -5.514 -13.623 1.00 95.50 96 PRO A CA 1
ATOM 779 C C . PRO A 1 96 ? 10.475 -5.681 -12.279 1.00 95.50 96 PRO A C 1
ATOM 781 O O . PRO A 1 96 ? 9.460 -5.031 -12.023 1.00 95.50 96 PRO A O 1
ATOM 784 N N . THR A 1 97 ? 10.993 -6.556 -11.416 1.00 96.31 97 THR A N 1
ATOM 785 C CA . THR A 1 97 ? 10.479 -6.660 -10.043 1.00 96.31 97 THR A CA 1
ATOM 786 C C . THR A 1 97 ? 10.764 -5.360 -9.281 1.00 96.31 97 THR A C 1
ATOM 788 O O . THR A 1 97 ? 11.753 -4.697 -9.607 1.00 96.31 97 THR A O 1
ATOM 791 N N . PRO A 1 98 ? 9.966 -5.005 -8.254 1.00 95.50 98 PRO A N 1
ATOM 792 C CA . PRO A 1 98 ? 10.240 -3.843 -7.404 1.00 95.50 98 PRO A CA 1
ATOM 793 C C . PRO A 1 98 ? 11.692 -3.784 -6.915 1.00 95.50 98 PRO A C 1
ATOM 795 O O . PRO A 1 98 ? 12.341 -2.754 -7.012 1.00 95.50 98 PRO A O 1
ATOM 798 N N . ASP A 1 99 ? 12.234 -4.924 -6.493 1.00 95.44 99 ASP A N 1
ATOM 799 C CA . ASP A 1 99 ? 13.623 -5.090 -6.059 1.00 95.44 99 ASP A CA 1
ATOM 800 C C . ASP A 1 99 ? 14.655 -4.769 -7.157 1.00 95.44 99 ASP A C 1
ATOM 802 O O . ASP A 1 99 ? 15.630 -4.051 -6.941 1.00 95.44 99 ASP A O 1
ATOM 806 N N . ALA A 1 100 ? 14.436 -5.286 -8.370 1.00 95.50 100 ALA A N 1
ATOM 807 C CA . ALA A 1 100 ? 15.332 -5.048 -9.498 1.00 95.50 100 ALA A CA 1
ATOM 808 C C . ALA A 1 100 ? 15.239 -3.607 -10.016 1.00 95.50 100 ALA A C 1
ATOM 810 O O . ALA A 1 100 ? 16.240 -3.061 -10.481 1.00 95.50 100 ALA A O 1
ATOM 811 N N . ALA A 1 101 ? 14.050 -3.006 -9.945 1.00 95.00 101 ALA A N 1
ATOM 812 C CA . ALA A 1 101 ? 13.832 -1.607 -10.274 1.00 95.00 101 ALA A CA 1
ATOM 813 C C . ALA A 1 101 ? 14.506 -0.690 -9.244 1.00 95.00 101 ALA A C 1
ATOM 815 O O . ALA A 1 101 ? 15.263 0.190 -9.643 1.00 95.00 101 ALA A O 1
ATOM 816 N N . ALA A 1 102 ? 14.316 -0.946 -7.945 1.00 94.62 102 ALA A N 1
ATOM 817 C CA . ALA A 1 102 ? 14.890 -0.146 -6.864 1.00 94.62 102 ALA A CA 1
ATOM 818 C C . ALA A 1 102 ? 16.423 -0.111 -6.909 1.00 94.62 102 ALA A C 1
ATOM 820 O O . ALA A 1 102 ? 17.006 0.966 -6.868 1.00 94.62 102 ALA A O 1
ATOM 821 N N . ARG A 1 103 ? 17.083 -1.258 -7.134 1.00 94.06 103 ARG A N 1
ATOM 822 C CA . ARG A 1 103 ? 18.553 -1.328 -7.268 1.00 94.06 103 ARG A CA 1
ATOM 823 C C . ARG A 1 103 ? 19.138 -0.510 -8.423 1.00 94.06 103 ARG A C 1
ATOM 825 O O . ARG A 1 103 ? 20.328 -0.218 -8.416 1.00 94.06 103 ARG A O 1
ATOM 832 N N . ARG A 1 104 ? 18.343 -0.213 -9.452 1.00 93.88 104 ARG A N 1
ATOM 833 C CA . ARG A 1 104 ? 18.775 0.557 -10.633 1.00 93.88 104 ARG A CA 1
ATOM 834 C C . ARG A 1 104 ? 18.282 1.999 -10.597 1.00 93.88 104 ARG A C 1
ATOM 836 O O . ARG A 1 104 ? 18.689 2.799 -11.436 1.00 93.88 104 ARG A O 1
ATOM 843 N N . ALA A 1 105 ? 17.370 2.313 -9.684 1.00 93.81 105 ALA A N 1
ATOM 844 C CA . ALA A 1 105 ? 16.740 3.612 -9.603 1.00 93.81 105 ALA A CA 1
ATOM 845 C C . ALA A 1 105 ? 17.638 4.604 -8.864 1.00 93.81 105 ALA A C 1
ATOM 847 O O . ALA A 1 105 ? 18.315 4.273 -7.893 1.00 93.81 105 ALA A O 1
ATOM 848 N N . ARG A 1 106 ? 17.584 5.867 -9.289 1.00 93.56 106 ARG A N 1
ATOM 849 C CA . ARG A 1 106 ? 18.089 6.971 -8.478 1.00 93.56 106 ARG A CA 1
ATOM 850 C C . ARG A 1 106 ? 17.041 7.300 -7.421 1.00 93.56 106 ARG A C 1
ATOM 852 O O . ARG A 1 106 ? 15.937 7.714 -7.767 1.00 93.56 106 ARG A O 1
ATOM 859 N N . LEU A 1 107 ? 17.392 7.133 -6.151 1.00 94.56 107 LEU A N 1
ATOM 860 C CA . LEU A 1 107 ? 16.470 7.410 -5.055 1.00 94.56 107 LEU A CA 1
ATOM 861 C C . LEU A 1 107 ? 16.270 8.920 -4.863 1.00 94.56 107 LEU A C 1
ATOM 863 O O . LEU A 1 107 ? 17.228 9.701 -4.839 1.00 94.56 107 LEU A O 1
ATOM 867 N N . ARG A 1 108 ? 15.012 9.325 -4.689 1.00 95.44 108 ARG A N 1
ATOM 868 C CA . ARG A 1 108 ? 14.606 10.690 -4.353 1.00 95.44 108 ARG A CA 1
ATOM 869 C C . ARG A 1 108 ? 14.573 10.840 -2.837 1.00 95.44 108 ARG A C 1
ATOM 871 O O . ARG A 1 108 ? 13.812 10.155 -2.163 1.00 95.44 108 ARG A O 1
ATOM 878 N N . LYS A 1 109 ? 15.394 11.742 -2.300 1.00 94.88 109 LYS A N 1
ATOM 879 C CA . LYS A 1 109 ? 15.374 12.079 -0.871 1.00 94.88 109 LYS A CA 1
ATOM 880 C C . LYS A 1 109 ? 14.187 12.993 -0.594 1.00 94.88 109 LYS A C 1
ATOM 882 O O . LYS A 1 109 ? 14.021 13.996 -1.282 1.00 94.88 109 LYS A O 1
ATOM 887 N N . THR A 1 110 ? 13.381 12.649 0.397 1.00 94.44 110 THR A N 1
ATOM 888 C CA . THR A 1 110 ? 12.229 13.443 0.822 1.00 94.44 110 THR A CA 1
ATOM 889 C C . THR A 1 110 ? 11.968 13.229 2.308 1.00 94.44 110 THR A C 1
ATOM 891 O O . THR A 1 110 ? 12.669 12.470 2.982 1.00 94.44 110 THR A O 1
ATOM 894 N N . GLU A 1 111 ? 10.965 13.917 2.822 1.00 92.75 111 GLU A N 1
ATOM 895 C CA . GLU A 1 111 ? 10.510 13.813 4.193 1.00 92.75 111 GLU A CA 1
ATOM 896 C C . GLU A 1 111 ? 9.057 13.338 4.219 1.00 92.75 111 GLU A C 1
ATOM 898 O O . GLU A 1 111 ? 8.219 13.800 3.446 1.00 92.75 111 GLU A O 1
ATOM 903 N N . VAL A 1 112 ? 8.769 12.369 5.085 1.00 90.69 112 VAL A N 1
ATOM 904 C CA . VAL A 1 112 ? 7.441 11.750 5.204 1.00 90.69 112 VAL A CA 1
ATOM 905 C C . VAL A 1 112 ? 6.927 11.845 6.631 1.00 90.69 112 VAL A C 1
ATOM 907 O O . VAL A 1 112 ? 7.705 11.877 7.588 1.00 90.69 112 VAL A O 1
ATOM 910 N N . GLY A 1 113 ? 5.601 11.853 6.775 1.00 87.75 113 GLY A N 1
ATOM 911 C CA . GLY A 1 113 ? 4.950 11.807 8.076 1.00 87.75 113 GLY A CA 1
ATOM 912 C C . GLY A 1 113 ? 5.244 10.488 8.788 1.00 87.75 113 GLY A C 1
ATOM 913 O O . GLY A 1 113 ? 5.075 9.399 8.232 1.00 87.75 113 GLY A O 1
ATOM 914 N N . TRP A 1 114 ? 5.668 10.585 10.041 1.00 84.69 114 TRP A N 1
ATOM 915 C CA . TR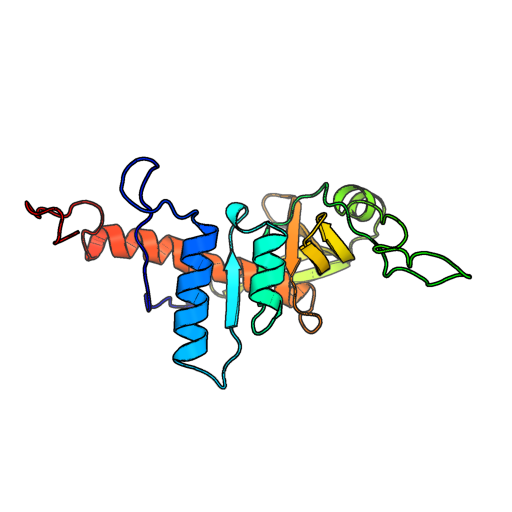P A 1 114 ? 6.090 9.467 10.873 1.00 84.69 114 TRP A CA 1
ATOM 916 C C . TRP A 1 114 ? 5.278 9.384 12.174 1.00 84.69 114 TRP A C 1
ATOM 918 O O . TRP A 1 114 ? 4.354 10.167 12.423 1.00 84.69 114 TRP A O 1
ATOM 928 N N . TYR A 1 115 ? 5.589 8.389 13.008 1.00 75.56 115 TYR A N 1
ATOM 929 C CA . TYR A 1 115 ? 4.909 8.176 14.287 1.00 75.56 115 TYR A CA 1
ATOM 930 C C . TYR A 1 115 ? 4.993 9.412 15.187 1.00 75.56 115 TYR A C 1
ATOM 932 O O . TYR A 1 115 ? 5.976 10.148 15.178 1.00 75.56 115 TYR A O 1
ATOM 940 N N . GLY A 1 116 ? 3.938 9.646 15.968 1.00 71.44 116 GLY A N 1
ATOM 941 C CA . GLY A 1 116 ? 3.901 10.757 16.922 1.00 71.44 116 GLY A CA 1
ATOM 942 C C . GLY A 1 116 ? 3.802 12.151 16.292 1.00 71.44 116 GLY A C 1
ATOM 943 O O . GLY A 1 116 ? 3.959 13.130 17.009 1.00 71.44 116 GLY A O 1
ATOM 944 N N . GLY A 1 117 ? 3.524 12.261 14.986 1.00 73.88 117 GLY A N 1
ATOM 945 C CA . GLY A 1 117 ? 3.496 13.553 14.286 1.00 73.88 117 GLY A CA 1
ATOM 946 C C . GLY A 1 117 ? 4.885 14.080 13.926 1.00 73.88 117 GLY A C 1
ATOM 947 O O . GLY A 1 117 ? 5.015 15.232 13.527 1.00 73.88 117 GLY A O 1
ATOM 948 N N . GLN A 1 118 ? 5.913 13.243 14.066 1.00 83.56 118 GLN A N 1
ATOM 949 C CA . GLN A 1 118 ? 7.260 13.554 13.615 1.00 83.56 118 GLN A CA 1
ATOM 950 C C . GLN A 1 118 ? 7.366 13.407 12.101 1.00 83.56 118 GLN A C 1
ATOM 952 O O . GLN A 1 118 ? 6.520 12.792 11.451 1.00 83.56 118 GLN A O 1
ATOM 957 N N . ALA A 1 119 ? 8.444 13.942 11.553 1.00 87.69 119 ALA A N 1
ATOM 958 C CA . ALA A 1 119 ? 8.798 13.792 10.160 1.00 87.69 119 ALA A CA 1
ATOM 959 C C . ALA A 1 119 ? 10.113 13.003 10.058 1.00 87.69 119 ALA A C 1
ATOM 961 O O . ALA A 1 119 ? 10.952 13.053 10.962 1.00 87.69 119 ALA A O 1
ATOM 962 N N . ARG A 1 120 ? 10.256 12.181 9.014 1.00 88.81 120 ARG A N 1
ATOM 963 C CA . ARG A 1 120 ? 11.428 11.314 8.828 1.00 88.81 120 ARG A CA 1
ATOM 964 C C . ARG A 1 120 ? 11.986 11.477 7.427 1.00 88.81 120 ARG A C 1
ATOM 966 O O . ARG A 1 120 ? 11.247 11.349 6.451 1.00 88.81 120 ARG A O 1
ATOM 973 N N . LYS A 1 121 ? 13.297 11.718 7.328 1.00 92.06 121 LYS A N 1
ATOM 974 C CA . LYS A 1 121 ? 13.990 11.749 6.036 1.00 92.06 121 LYS A CA 1
ATOM 975 C C . LYS A 1 121 ? 14.160 10.329 5.513 1.00 92.06 121 LYS A C 1
ATOM 977 O O . LYS A 1 121 ? 14.713 9.467 6.196 1.00 92.06 121 LYS A O 1
ATOM 982 N N . VAL A 1 122 ? 13.703 10.116 4.291 1.00 93.25 122 VAL A N 1
ATOM 983 C CA . VAL A 1 122 ? 13.733 8.832 3.594 1.00 93.25 122 VAL A CA 1
ATOM 984 C C . VAL A 1 122 ? 14.216 9.033 2.164 1.00 93.25 122 VAL A C 1
ATOM 986 O O . VAL A 1 122 ? 14.101 10.123 1.599 1.00 93.25 122 VAL A O 1
ATOM 989 N N . ALA A 1 123 ? 14.759 7.982 1.568 1.00 95.00 123 ALA A N 1
ATOM 990 C CA . ALA A 1 123 ? 15.034 7.915 0.145 1.00 95.00 123 ALA A CA 1
ATOM 991 C C . ALA A 1 123 ? 14.025 6.961 -0.508 1.00 95.00 123 ALA A C 1
ATOM 993 O O . ALA A 1 123 ? 13.811 5.848 -0.033 1.00 95.00 123 ALA A O 1
ATOM 994 N N . LEU A 1 124 ? 13.361 7.424 -1.566 1.00 95.44 124 LEU A N 1
ATOM 995 C CA . LEU A 1 124 ? 12.238 6.733 -2.192 1.00 95.44 124 LEU A CA 1
ATOM 996 C C . LEU A 1 124 ? 12.502 6.469 -3.670 1.00 95.44 124 LEU A C 1
ATOM 998 O O . LEU A 1 124 ? 13.100 7.289 -4.369 1.00 95.44 124 LEU A O 1
ATOM 1002 N N . CYS A 1 125 ? 11.968 5.364 -4.172 1.00 96.75 125 CYS A N 1
ATOM 1003 C CA . CYS A 1 125 ? 11.631 5.239 -5.585 1.00 96.75 125 CYS A CA 1
ATOM 1004 C C . CYS A 1 125 ? 10.319 4.474 -5.727 1.00 96.75 125 CYS A C 1
ATOM 1006 O O . CYS A 1 125 ? 9.890 3.772 -4.808 1.00 96.75 125 CYS A O 1
ATOM 1008 N N . SER A 1 126 ? 9.663 4.610 -6.870 1.00 97.00 126 SER A N 1
ATOM 1009 C CA . SER A 1 126 ? 8.393 3.946 -7.116 1.00 97.00 126 SER A CA 1
ATOM 1010 C C . SER A 1 126 ? 8.323 3.383 -8.523 1.00 97.00 126 SER A C 1
ATOM 1012 O O . SER A 1 126 ? 9.140 3.676 -9.400 1.00 97.00 126 SER A O 1
ATOM 1014 N N . GLY A 1 127 ? 7.314 2.553 -8.730 1.00 96.38 127 GLY A N 1
ATOM 1015 C CA . GLY A 1 127 ? 6.921 2.116 -10.050 1.00 96.38 127 GLY A CA 1
ATOM 1016 C C . GLY A 1 127 ? 5.471 1.681 -10.057 1.00 96.38 127 GLY A C 1
ATOM 1017 O O . GLY A 1 127 ? 4.841 1.452 -9.022 1.00 96.38 127 GLY A O 1
ATOM 1018 N N . GLU A 1 128 ? 4.938 1.541 -11.258 1.00 96.62 128 GLU A N 1
ATOM 1019 C CA . GLU A 1 128 ? 3.559 1.134 -11.471 1.00 96.62 128 GLU A CA 1
ATOM 1020 C C . GLU A 1 128 ? 3.496 -0.096 -12.354 1.00 96.62 128 GLU A C 1
ATOM 1022 O O . GLU A 1 128 ? 4.361 -0.338 -13.195 1.00 96.62 128 GLU A O 1
ATOM 1027 N N . GLY A 1 129 ? 2.440 -0.875 -12.181 1.00 95.81 129 GLY A N 1
ATOM 1028 C CA . GLY A 1 129 ? 2.172 -1.986 -13.068 1.00 95.81 129 GLY A CA 1
ATOM 1029 C C . GLY A 1 129 ? 0.909 -2.729 -12.694 1.00 95.81 129 GLY A C 1
ATOM 1030 O O . GLY A 1 129 ? 0.228 -2.426 -11.718 1.00 95.81 129 GLY A O 1
ATOM 1031 N N . TYR A 1 130 ? 0.594 -3.736 -13.494 1.00 95.88 130 TYR A N 1
ATOM 1032 C CA . TYR A 1 130 ? -0.570 -4.572 -13.286 1.00 95.88 130 TYR A CA 1
ATOM 1033 C C . TYR A 1 130 ? -0.150 -5.908 -12.695 1.00 95.88 130 TYR A C 1
ATOM 1035 O O . TYR A 1 130 ? 0.564 -6.700 -13.316 1.00 95.88 130 TYR A O 1
ATOM 1043 N N . TRP A 1 131 ? -0.623 -6.177 -11.485 1.00 94.50 131 TRP A N 1
ATOM 1044 C CA . TRP A 1 131 ? -0.453 -7.460 -10.837 1.00 94.50 131 TRP A CA 1
ATOM 1045 C C . TRP A 1 131 ? -1.461 -8.454 -11.412 1.00 94.50 131 TRP A C 1
ATOM 1047 O O . TRP A 1 131 ? -2.674 -8.250 -11.328 1.00 94.50 131 TRP A O 1
ATOM 1057 N N . TYR A 1 132 ? -0.957 -9.531 -12.011 1.00 93.19 132 TYR A N 1
ATOM 1058 C CA . TYR A 1 132 ? -1.763 -10.553 -12.671 1.00 93.19 132 TYR A CA 1
ATOM 1059 C C . TYR A 1 132 ? -1.888 -11.822 -11.828 1.00 93.19 132 TYR A C 1
ATOM 1061 O O . TYR A 1 132 ? -0.889 -12.335 -11.322 1.00 93.19 132 TYR A O 1
ATOM 1069 N N . ARG A 1 133 ? -3.088 -12.409 -11.802 1.00 90.69 133 ARG A N 1
ATOM 1070 C CA . ARG A 1 133 ? -3.292 -13.803 -11.386 1.00 90.69 133 ARG A CA 1
ATOM 1071 C C . ARG A 1 133 ? -4.221 -14.520 -12.363 1.00 90.69 133 ARG A C 1
ATOM 1073 O O . ARG A 1 133 ? -5.254 -13.989 -12.779 1.00 90.69 133 ARG A O 1
ATOM 1080 N N . GLN A 1 13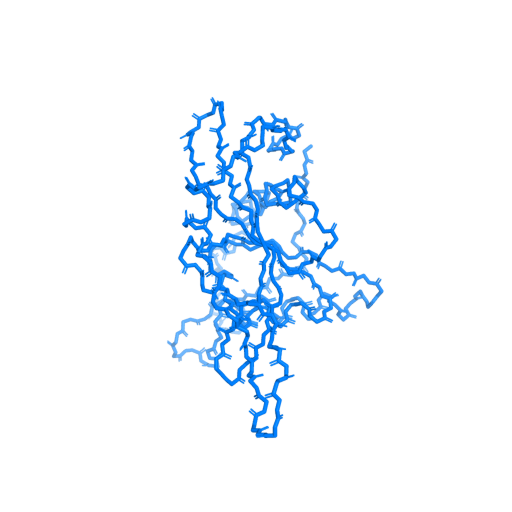4 ? -3.857 -15.749 -12.726 1.00 86.69 134 GLN A N 1
ATOM 1081 C CA . GLN A 1 134 ? -4.636 -16.569 -13.655 1.00 86.69 134 GLN A CA 1
ATOM 1082 C C . GLN A 1 134 ? -6.067 -16.774 -13.146 1.00 86.69 134 GLN A C 1
ATOM 1084 O O . GLN A 1 134 ? -6.287 -16.999 -11.957 1.00 86.69 134 GLN A O 1
ATOM 1089 N N . GLY A 1 135 ? -7.050 -16.613 -14.037 1.00 86.81 135 GLY A N 1
ATOM 1090 C CA . GLY A 1 135 ? -8.478 -16.668 -13.696 1.00 86.81 135 GLY A CA 1
ATOM 1091 C C . GLY A 1 135 ? -8.997 -15.480 -12.869 1.00 86.81 135 GLY A C 1
ATOM 1092 O O . GLY A 1 135 ? -10.197 -15.383 -12.624 1.00 86.81 135 GLY A O 1
ATOM 1093 N N . LYS A 1 136 ? -8.127 -14.551 -12.446 1.00 87.88 136 LYS A N 1
ATOM 1094 C CA . LYS A 1 136 ? -8.479 -13.377 -11.629 1.00 87.88 136 LYS A CA 1
ATOM 1095 C C . LYS A 1 136 ? -8.117 -12.045 -12.302 1.00 87.88 136 LYS A C 1
ATOM 1097 O O . LYS A 1 136 ? -8.505 -11.006 -11.792 1.00 87.88 136 LYS A O 1
ATOM 1102 N N . GLY A 1 137 ? -7.477 -12.047 -13.465 1.00 90.00 137 GLY A N 1
ATOM 1103 C CA . GLY A 1 137 ? -7.268 -10.830 -14.252 1.00 90.00 137 GLY A CA 1
ATOM 1104 C C . GLY A 1 137 ? -6.169 -9.923 -13.698 1.00 90.00 137 GLY A C 1
ATOM 1105 O O . GLY A 1 137 ? -5.246 -10.389 -13.030 1.00 90.00 137 GLY A O 1
ATOM 1106 N N . LEU A 1 138 ? -6.251 -8.637 -14.043 1.00 93.25 138 LEU A N 1
ATOM 1107 C CA . LEU A 1 138 ? -5.258 -7.614 -13.718 1.00 93.25 138 LEU A CA 1
ATOM 1108 C C . LEU A 1 138 ? -5.774 -6.669 -12.632 1.00 93.25 138 LEU A C 1
ATOM 1110 O O . LEU A 1 138 ? -6.950 -6.303 -12.622 1.00 93.25 138 LEU A O 1
ATOM 1114 N N . VAL A 1 139 ? -4.870 -6.250 -11.752 1.00 94.44 139 VAL A N 1
ATOM 1115 C CA . VAL A 1 139 ? -5.090 -5.188 -10.763 1.00 94.44 139 VAL A CA 1
ATOM 1116 C C . VAL A 1 139 ? -3.951 -4.196 -10.898 1.00 94.44 139 VAL A C 1
ATOM 1118 O O . VAL A 1 139 ? -2.795 -4.596 -10.802 1.00 94.44 139 VAL A O 1
ATOM 1121 N N . TRP A 1 140 ? -4.264 -2.925 -11.139 1.00 95.69 140 TRP A N 1
ATOM 1122 C CA . TRP A 1 140 ? -3.246 -1.877 -11.120 1.00 95.69 140 TRP A CA 1
ATOM 1123 C C . TRP A 1 140 ? -2.722 -1.696 -9.694 1.00 95.69 140 TRP A C 1
ATOM 1125 O O . TRP A 1 140 ? -3.507 -1.680 -8.742 1.00 95.69 140 TRP A O 1
ATOM 1135 N N . VAL A 1 141 ? -1.407 -1.562 -9.562 1.00 96.19 141 VAL A N 1
ATOM 1136 C CA . VAL A 1 141 ? -0.733 -1.232 -8.311 1.00 96.19 141 VAL A CA 1
ATOM 1137 C C . VAL A 1 141 ? 0.374 -0.213 -8.566 1.00 96.19 141 VAL A C 1
ATOM 1139 O O . VAL A 1 141 ? 1.07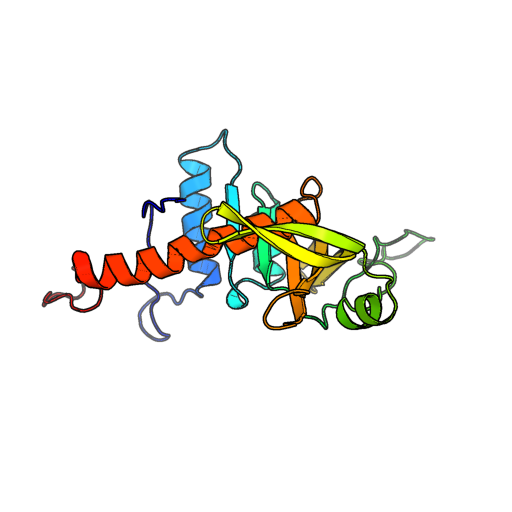9 -0.294 -9.576 1.00 96.19 141 VAL A O 1
ATOM 1142 N N . ARG A 1 142 ? 0.563 0.700 -7.614 1.00 96.75 142 ARG A N 1
ATOM 1143 C CA . ARG A 1 142 ? 1.791 1.490 -7.469 1.00 96.75 142 ARG A CA 1
ATOM 1144 C C . ARG A 1 142 ? 2.552 0.942 -6.281 1.00 96.75 142 ARG A C 1
ATOM 1146 O O . ARG A 1 142 ? 1.976 0.826 -5.201 1.00 96.75 142 ARG A O 1
ATOM 1153 N N . TRP A 1 143 ? 3.810 0.584 -6.481 1.00 96.62 143 TRP A N 1
ATOM 1154 C CA . TRP A 1 143 ? 4.702 0.178 -5.404 1.00 96.62 143 TRP A CA 1
ATOM 1155 C C . TRP A 1 143 ? 5.680 1.303 -5.090 1.00 96.62 143 TRP A C 1
ATOM 1157 O O . TRP A 1 143 ? 6.063 2.060 -5.977 1.00 96.62 143 TRP A O 1
ATOM 1167 N N . VAL A 1 144 ? 6.077 1.400 -3.826 1.00 96.81 144 VAL A N 1
ATOM 1168 C CA . VAL A 1 144 ? 7.045 2.380 -3.329 1.00 96.81 144 VAL A CA 1
ATOM 1169 C C . VAL A 1 144 ? 8.094 1.625 -2.530 1.00 96.81 144 VAL A C 1
ATOM 1171 O O . VAL A 1 144 ? 7.753 0.883 -1.610 1.00 96.81 144 VAL A O 1
ATOM 1174 N N . TYR A 1 145 ? 9.352 1.787 -2.913 1.00 96.44 145 TYR A N 1
ATOM 1175 C CA . TYR A 1 145 ? 10.508 1.412 -2.113 1.00 96.44 145 TYR A CA 1
ATOM 1176 C C . TYR A 1 145 ? 10.878 2.579 -1.203 1.00 96.44 145 TYR A C 1
ATOM 1178 O O . TYR A 1 145 ? 10.880 3.733 -1.640 1.00 96.44 145 TYR A O 1
ATOM 1186 N N . VAL A 1 146 ? 11.206 2.259 0.042 1.00 94.31 146 VAL A N 1
ATOM 1187 C CA . VAL A 1 146 ? 11.606 3.213 1.067 1.00 94.31 146 VAL A CA 1
ATOM 1188 C C . VAL A 1 146 ? 12.881 2.736 1.724 1.00 94.31 146 VAL A C 1
ATOM 1190 O O . VAL A 1 146 ? 12.945 1.610 2.215 1.00 94.31 146 VAL A O 1
ATOM 1193 N N . GLU A 1 147 ? 13.849 3.635 1.791 1.00 92.31 147 GLU A N 1
ATOM 1194 C CA . GLU A 1 147 ? 15.050 3.489 2.592 1.00 92.31 147 GLU A CA 1
ATOM 1195 C C . GLU A 1 147 ? 15.083 4.590 3.650 1.00 92.31 147 GLU A C 1
ATOM 1197 O O . GLU A 1 147 ? 14.995 5.786 3.355 1.00 92.31 147 GLU A O 1
ATOM 1202 N N . ASP A 1 148 ? 15.167 4.178 4.908 1.00 87.81 148 ASP A N 1
ATOM 1203 C CA . ASP A 1 148 ? 15.307 5.089 6.037 1.00 87.81 148 ASP A CA 1
ATOM 1204 C C . ASP A 1 148 ? 16.727 5.670 6.097 1.00 87.81 148 ASP A C 1
ATOM 1206 O O . ASP A 1 148 ? 17.699 4.926 6.156 1.00 87.81 148 ASP A O 1
ATOM 1210 N N . MET A 1 149 ? 16.849 6.999 6.121 1.00 84.69 149 MET A N 1
ATOM 1211 C CA . MET A 1 149 ? 18.149 7.681 6.031 1.00 84.69 149 MET A CA 1
ATOM 1212 C C . MET A 1 149 ? 18.726 8.099 7.388 1.00 84.69 149 MET A C 1
ATOM 1214 O O . MET A 1 149 ? 19.861 8.564 7.436 1.00 84.69 149 MET A O 1
ATOM 1218 N N . ILE A 1 150 ? 17.940 8.022 8.468 1.00 73.69 150 ILE A N 1
ATOM 1219 C CA . ILE A 1 150 ? 18.328 8.549 9.792 1.00 73.69 150 ILE A CA 1
ATOM 1220 C C . ILE A 1 150 ? 18.429 7.442 10.844 1.00 73.69 150 ILE A C 1
ATOM 1222 O O . ILE A 1 150 ? 19.186 7.581 11.799 1.00 73.69 150 ILE A O 1
ATOM 1226 N N . GLY A 1 151 ? 17.650 6.366 10.716 1.00 66.62 151 GLY A N 1
ATOM 1227 C CA . GLY A 1 151 ? 17.568 5.344 11.757 1.00 66.62 151 GLY A CA 1
ATOM 1228 C C . GLY A 1 151 ? 18.122 3.987 11.352 1.00 66.62 151 GLY A C 1
ATOM 1229 O O . GLY A 1 151 ? 19.316 3.738 11.373 1.00 66.62 151 GLY A O 1
ATOM 1230 N N . THR A 1 152 ? 17.216 3.056 11.078 1.00 67.31 152 THR A N 1
ATOM 1231 C CA . THR A 1 152 ? 17.533 1.625 10.969 1.00 67.31 152 THR A CA 1
ATOM 1232 C C . THR A 1 152 ? 18.091 1.216 9.611 1.00 67.31 152 THR A C 1
ATOM 1234 O O . THR A 1 152 ? 18.451 0.052 9.456 1.00 67.31 152 THR A O 1
ATOM 1237 N N . HIS A 1 153 ? 18.093 2.126 8.628 1.00 68.50 153 HIS A N 1
ATOM 1238 C CA . HIS A 1 153 ? 18.413 1.833 7.226 1.00 68.50 153 HIS A CA 1
ATOM 1239 C C . HIS A 1 153 ? 17.636 0.633 6.666 1.00 68.50 153 HIS A C 1
ATOM 1241 O O . HIS A 1 153 ? 18.102 -0.093 5.793 1.00 68.50 153 HIS A O 1
ATOM 1247 N N . ARG A 1 154 ? 16.432 0.388 7.201 1.00 78.25 154 ARG A N 1
ATOM 1248 C CA . ARG A 1 154 ? 15.585 -0.708 6.747 1.00 78.25 154 ARG A CA 1
ATOM 1249 C C . ARG A 1 154 ? 14.979 -0.362 5.401 1.00 78.25 154 ARG A C 1
ATOM 1251 O O . ARG A 1 154 ? 14.342 0.676 5.243 1.00 78.25 154 ARG A O 1
ATOM 1258 N N . GLU A 1 155 ? 15.144 -1.301 4.487 1.00 87.56 155 GLU A N 1
ATOM 1259 C CA . GLU A 1 155 ? 14.493 -1.312 3.192 1.00 87.56 155 GLU A CA 1
ATOM 1260 C C . GLU A 1 155 ? 13.078 -1.874 3.335 1.00 87.56 155 GLU A C 1
ATOM 1262 O O . GLU A 1 155 ? 12.871 -3.013 3.772 1.00 87.56 155 GLU A O 1
ATOM 1267 N N . GLU A 1 156 ? 12.082 -1.086 2.952 1.00 91.81 156 GLU A N 1
ATOM 1268 C CA . GLU A 1 156 ? 10.690 -1.514 2.954 1.00 91.81 156 GLU A CA 1
ATOM 1269 C C . GLU A 1 156 ? 10.044 -1.264 1.594 1.00 91.81 156 GLU A C 1
ATOM 1271 O O . GLU A 1 156 ? 10.339 -0.300 0.894 1.00 91.81 156 GLU A O 1
ATOM 1276 N N . PHE A 1 157 ? 9.134 -2.160 1.217 1.00 94.25 157 PHE A N 1
ATOM 1277 C CA . PHE A 1 157 ? 8.306 -2.001 0.033 1.00 94.25 157 PHE A CA 1
ATOM 1278 C C . PHE A 1 157 ? 6.856 -1.875 0.471 1.00 94.25 157 PHE A C 1
ATOM 1280 O O . PHE A 1 157 ? 6.365 -2.683 1.264 1.00 94.25 157 PHE A O 1
ATOM 1287 N N . PHE A 1 158 ? 6.158 -0.906 -0.100 1.00 94.81 158 PHE A N 1
ATOM 1288 C CA . PHE A 1 158 ? 4.725 -0.704 0.058 1.00 94.81 158 PHE A CA 1
ATOM 1289 C C . PHE A 1 158 ? 4.042 -0.755 -1.297 1.00 94.81 158 PHE A C 1
ATOM 1291 O O . PHE A 1 158 ? 4.683 -0.571 -2.330 1.00 94.81 158 PHE A O 1
ATOM 1298 N N . PHE A 1 159 ? 2.739 -1.005 -1.304 1.00 95.31 159 PHE A N 1
ATOM 1299 C CA . PHE A 1 159 ? 1.925 -0.822 -2.494 1.00 95.31 159 PHE A CA 1
ATOM 1300 C C . PHE A 1 159 ? 0.589 -0.183 -2.167 1.00 95.31 159 PHE A C 1
ATOM 1302 O O . PHE A 1 159 ? 0.085 -0.303 -1.050 1.00 95.31 159 PHE A O 1
ATOM 1309 N N . THR A 1 160 ? 0.009 0.443 -3.187 1.00 95.75 160 THR A N 1
ATOM 1310 C CA . THR A 1 160 ? -1.369 0.908 -3.192 1.00 95.75 160 THR A CA 1
ATOM 1311 C C . THR A 1 160 ? -2.117 0.455 -4.436 1.00 95.75 160 THR A C 1
ATOM 1313 O O . THR A 1 160 ? -1.518 0.202 -5.484 1.00 95.75 160 THR A O 1
ATOM 1316 N N . THR A 1 161 ? -3.441 0.382 -4.327 1.00 95.25 161 THR A N 1
ATOM 1317 C CA . THR A 1 161 ? -4.357 0.246 -5.469 1.00 95.25 161 THR A CA 1
ATOM 1318 C C . THR A 1 161 ? -5.028 1.567 -5.860 1.00 95.25 161 THR A C 1
ATOM 1320 O O . THR A 1 161 ? -5.909 1.553 -6.717 1.00 95.25 161 THR A O 1
ATOM 1323 N N . ASP A 1 162 ? -4.667 2.690 -5.230 1.00 94.12 162 ASP A N 1
ATOM 1324 C CA . ASP A 1 162 ? -5.173 4.022 -5.584 1.00 94.12 162 ASP A CA 1
ATOM 1325 C C . ASP A 1 162 ? -4.164 4.813 -6.419 1.00 94.12 162 ASP A C 1
ATOM 1327 O O . ASP A 1 162 ? -3.012 4.983 -6.020 1.00 94.12 162 ASP A O 1
ATOM 1331 N N . LYS A 1 163 ? -4.614 5.318 -7.570 1.00 94.25 163 LYS A N 1
ATOM 1332 C CA . LYS A 1 163 ? -3.797 6.112 -8.495 1.00 94.25 163 LYS A CA 1
ATOM 1333 C C . LYS A 1 163 ? -3.550 7.532 -8.003 1.00 94.25 163 LYS A C 1
ATOM 1335 O O . LYS A 1 163 ? -2.603 8.161 -8.468 1.00 94.25 163 LYS A O 1
ATOM 1340 N N . SER A 1 164 ? -4.390 8.040 -7.099 1.00 94.12 164 SER A N 1
ATOM 1341 C CA . SER A 1 164 ? -4.274 9.418 -6.624 1.00 94.12 164 SER A CA 1
ATOM 1342 C C . SER A 1 164 ? -3.226 9.597 -5.530 1.00 94.12 164 SER A C 1
ATOM 1344 O O . SER A 1 164 ? -2.800 10.723 -5.314 1.00 94.12 164 SER A O 1
ATOM 1346 N N . LEU A 1 165 ? -2.828 8.524 -4.835 1.00 94.56 165 LEU A N 1
ATOM 1347 C CA . LEU A 1 165 ? -1.926 8.626 -3.686 1.00 94.56 165 LEU A CA 1
ATOM 1348 C C . LEU A 1 165 ? -0.476 8.817 -4.122 1.00 94.56 165 LEU A C 1
ATOM 1350 O O . LEU A 1 165 ? 0.065 7.988 -4.860 1.00 94.56 165 LEU A O 1
ATOM 1354 N N . THR A 1 166 ? 0.167 9.872 -3.629 1.00 95.44 166 THR A N 1
ATOM 1355 C CA . THR A 1 166 ? 1.598 10.119 -3.845 1.00 95.44 166 THR A CA 1
ATOM 1356 C C . THR A 1 166 ? 2.464 9.116 -3.084 1.00 95.44 166 THR A C 1
ATOM 1358 O O . THR A 1 166 ? 2.001 8.384 -2.209 1.00 95.44 166 THR A O 1
ATOM 1361 N N . GLU A 1 167 ? 3.750 9.060 -3.423 1.00 94.69 167 GLU A N 1
ATOM 1362 C CA . GLU A 1 167 ? 4.709 8.172 -2.760 1.00 94.69 167 GLU A CA 1
ATOM 1363 C C . GLU A 1 167 ? 4.803 8.492 -1.263 1.00 94.69 167 GLU A C 1
ATOM 1365 O O . GLU A 1 167 ? 4.705 7.600 -0.422 1.00 94.69 167 GLU A O 1
ATOM 1370 N N . GLU A 1 168 ? 4.907 9.776 -0.929 1.00 94.25 168 GLU A N 1
ATOM 1371 C CA . GLU A 1 168 ? 4.977 10.290 0.434 1.00 94.25 168 GLU A CA 1
ATOM 1372 C C . GLU A 1 168 ? 3.698 10.000 1.223 1.00 94.25 168 GLU A C 1
ATOM 1374 O O . GLU A 1 168 ? 3.768 9.629 2.399 1.00 94.25 168 GLU A O 1
ATOM 1379 N N . GLU A 1 169 ? 2.529 10.123 0.586 1.00 94.31 169 GLU A N 1
ATOM 1380 C CA . GLU A 1 169 ? 1.244 9.778 1.193 1.00 94.31 169 GLU A CA 1
ATOM 1381 C C . GLU A 1 169 ? 1.146 8.285 1.488 1.00 94.31 169 GLU A C 1
ATOM 1383 O O . GLU A 1 169 ? 0.686 7.922 2.564 1.00 94.31 169 GLU A O 1
ATOM 1388 N N . ILE A 1 170 ? 1.601 7.413 0.584 1.00 94.06 170 ILE A N 1
ATOM 1389 C CA . ILE A 1 170 ? 1.599 5.957 0.798 1.00 94.06 170 ILE A CA 1
ATOM 1390 C C . ILE A 1 170 ? 2.428 5.605 2.037 1.00 94.06 170 ILE A C 1
ATOM 1392 O O . ILE A 1 170 ? 1.950 4.878 2.913 1.00 94.06 170 ILE A O 1
ATOM 1396 N N . VAL A 1 171 ? 3.642 6.153 2.142 1.00 92.19 171 VAL A N 1
ATOM 1397 C CA . VAL A 1 171 ? 4.524 5.923 3.297 1.00 92.19 171 VAL A CA 1
ATOM 1398 C C . VAL A 1 171 ? 3.902 6.487 4.574 1.00 92.19 171 VAL A C 1
ATOM 1400 O O . VAL A 1 171 ? 3.791 5.779 5.574 1.00 92.19 171 VAL A O 1
ATOM 1403 N N . SER A 1 172 ? 3.412 7.727 4.526 1.00 91.44 172 SER A N 1
ATOM 1404 C CA . SER A 1 172 ? 2.789 8.398 5.674 1.00 91.44 172 SER A CA 1
ATOM 1405 C C . SER A 1 172 ? 1.479 7.735 6.114 1.00 91.44 172 SER A C 1
ATOM 1407 O O . SER A 1 172 ? 1.116 7.764 7.286 1.00 91.44 172 SER A O 1
ATOM 1409 N N . LEU A 1 173 ? 0.726 7.138 5.192 1.00 90.62 173 LEU A N 1
ATOM 1410 C CA . LEU A 1 173 ? -0.469 6.359 5.508 1.00 90.62 173 LEU A CA 1
ATOM 1411 C C . LEU A 1 173 ? -0.081 5.058 6.197 1.00 90.62 173 LEU A C 1
ATOM 1413 O O . LEU A 1 173 ? -0.692 4.701 7.200 1.00 90.62 173 LEU A O 1
ATOM 1417 N N . TYR A 1 174 ? 0.952 4.369 5.714 1.00 87.56 174 TYR A N 1
ATOM 1418 C CA . TYR A 1 174 ? 1.401 3.134 6.345 1.00 87.56 174 TYR A CA 1
ATOM 1419 C C . TYR A 1 174 ? 1.925 3.367 7.774 1.00 87.56 174 TYR A C 1
ATOM 1421 O O . TYR A 1 174 ? 1.633 2.575 8.673 1.00 87.56 174 TYR A O 1
ATOM 1429 N N . THR A 1 175 ? 2.609 4.485 8.038 1.00 82.81 175 THR A N 1
ATOM 1430 C CA . THR A 1 175 ? 3.032 4.853 9.404 1.00 82.81 175 THR A CA 1
ATOM 1431 C C . THR A 1 175 ? 1.835 5.176 10.317 1.00 82.81 175 THR A C 1
ATOM 1433 O O . THR A 1 175 ? 1.855 4.942 11.523 1.00 82.81 175 THR A O 1
ATOM 1436 N N . ARG A 1 176 ? 0.688 5.585 9.775 1.00 77.94 176 ARG A N 1
ATOM 1437 C CA . ARG A 1 176 ? -0.545 5.723 10.574 1.00 77.94 176 ARG A CA 1
ATOM 1438 C C . ARG A 1 176 ? -1.168 4.388 10.993 1.00 77.94 176 ARG A C 1
ATOM 1440 O O . ARG A 1 176 ? -2.180 4.406 11.686 1.00 77.94 176 ARG A O 1
ATOM 1447 N N . ARG A 1 177 ? -0.588 3.238 10.625 1.00 74.56 177 ARG A N 1
ATOM 1448 C CA . ARG A 1 177 ? -1.043 1.917 11.090 1.00 74.56 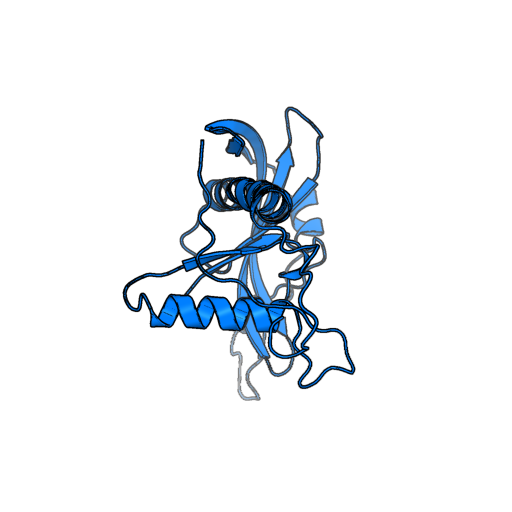177 ARG A CA 1
ATOM 1449 C C . ARG A 1 177 ? -0.720 1.668 12.564 1.00 74.56 177 ARG A C 1
ATOM 1451 O O . ARG A 1 177 ? -1.504 1.003 13.223 1.00 74.56 177 ARG A O 1
ATOM 1458 N N . TRP A 1 178 ? 0.393 2.177 13.095 1.00 69.38 178 TRP A N 1
ATOM 1459 C CA . TRP A 1 178 ? 0.873 1.816 14.443 1.00 69.38 178 TRP A CA 1
ATOM 1460 C C . TRP A 1 178 ? -0.115 2.004 15.603 1.00 69.38 178 TRP A C 1
ATOM 1462 O O . TRP A 1 178 ? -0.121 1.151 16.489 1.00 69.38 178 TRP A O 1
ATOM 1472 N N . PRO A 1 179 ? -1.010 3.009 15.599 1.00 66.81 179 PRO A N 1
ATOM 1473 C CA . PRO A 1 179 ? -2.092 3.092 16.576 1.00 66.81 179 PRO A CA 1
ATOM 1474 C C . PRO A 1 179 ? -2.960 1.828 16.676 1.00 66.81 179 PRO A C 1
ATOM 1476 O O . PRO A 1 179 ? -3.539 1.588 17.727 1.00 66.81 179 PRO A O 1
ATOM 1479 N N . ILE A 1 180 ? -3.038 0.984 15.634 1.00 67.00 180 ILE A N 1
ATOM 1480 C CA . ILE A 1 180 ? -3.760 -0.295 15.713 1.00 67.00 180 ILE A CA 1
ATOM 1481 C C . ILE A 1 180 ? -3.062 -1.303 16.632 1.00 67.00 180 ILE A C 1
ATOM 1483 O O . ILE A 1 180 ? -3.733 -2.088 17.290 1.00 67.00 180 ILE A O 1
ATOM 1487 N N . GLU A 1 181 ? -1.728 -1.293 16.694 1.00 66.31 181 GLU A N 1
ATOM 1488 C CA . GLU A 1 181 ? -0.968 -2.197 17.564 1.00 66.31 181 GLU A CA 1
ATOM 1489 C C . GLU A 1 181 ? -1.133 -1.789 19.025 1.00 66.31 181 GLU A C 1
ATOM 1491 O O . GLU A 1 181 ? -1.374 -2.649 19.872 1.00 66.31 181 GLU A O 1
ATOM 1496 N N . VAL A 1 182 ? -1.114 -0.478 19.287 1.00 61.50 182 VAL A N 1
ATOM 1497 C CA . VAL A 1 182 ? -1.448 0.098 20.596 1.00 61.50 182 VAL A CA 1
ATOM 1498 C C . VAL A 1 182 ? -2.889 -0.246 20.968 1.00 61.50 182 VAL A C 1
ATOM 1500 O O . VAL A 1 182 ? -3.118 -0.791 22.040 1.00 61.50 182 VAL A O 1
ATOM 1503 N N . MET A 1 183 ? -3.848 -0.070 20.053 1.00 62.47 183 MET A N 1
ATOM 1504 C CA . MET A 1 183 ? -5.246 -0.441 20.292 1.00 62.47 183 MET A CA 1
ATOM 1505 C C . MET A 1 183 ? -5.404 -1.937 20.584 1.00 62.47 183 MET A C 1
ATOM 1507 O O . MET A 1 183 ? -6.154 -2.296 21.486 1.00 62.47 183 MET A O 1
ATOM 1511 N N . PHE A 1 184 ? -4.697 -2.833 19.886 1.00 64.25 184 PHE A N 1
ATOM 1512 C CA . PHE A 1 184 ? -4.742 -4.262 20.210 1.00 64.25 184 PHE A CA 1
ATOM 1513 C C . PHE A 1 184 ? -4.182 -4.557 21.605 1.00 64.25 184 PHE A C 1
ATOM 1515 O O . PHE A 1 184 ? -4.731 -5.412 22.300 1.00 64.25 184 PHE A O 1
ATOM 1522 N N . GLN A 1 185 ? -3.116 -3.871 22.025 1.00 59.44 185 GLN A N 1
ATOM 1523 C CA . GLN A 1 185 ? -2.577 -3.995 23.381 1.00 59.44 185 GLN A CA 1
ATOM 1524 C C . GLN A 1 185 ? -3.564 -3.457 24.428 1.00 59.44 185 GLN A C 1
ATOM 1526 O O . GLN A 1 185 ? -3.904 -4.183 25.360 1.00 59.44 185 GLN A O 1
ATOM 1531 N N . GLU A 1 186 ? -4.094 -2.250 24.232 1.00 60.41 186 GLU A N 1
ATOM 1532 C CA . GLU A 1 186 ? -5.063 -1.609 25.129 1.00 60.41 186 GLU A CA 1
ATOM 1533 C C . GLU A 1 186 ? -6.369 -2.403 25.219 1.00 60.41 186 GLU A C 1
ATOM 1535 O O . GLU A 1 186 ? -6.849 -2.670 26.311 1.00 60.41 186 GLU A O 1
ATOM 1540 N N . THR A 1 187 ? -6.913 -2.880 24.099 1.00 59.12 187 THR A N 1
ATOM 1541 C CA . THR A 1 187 ? -8.139 -3.697 24.067 1.00 59.12 187 THR A CA 1
ATOM 1542 C C . THR A 1 187 ? -7.929 -5.023 24.804 1.00 59.12 187 THR A C 1
ATOM 1544 O O . THR A 1 187 ? -8.808 -5.484 25.527 1.00 59.12 187 THR A O 1
ATOM 1547 N N . ARG A 1 188 ? -6.753 -5.648 24.681 1.00 59.53 188 ARG A N 1
ATOM 1548 C CA . ARG A 1 188 ? -6.439 -6.864 25.448 1.00 59.53 188 ARG A CA 1
ATOM 1549 C C . ARG A 1 188 ? -6.340 -6.591 26.946 1.00 59.53 188 ARG A C 1
ATOM 1551 O O . ARG A 1 188 ? -6.830 -7.405 27.721 1.00 59.53 188 ARG A O 1
ATOM 1558 N N . GLN A 1 189 ? -5.724 -5.476 27.334 1.00 59.69 189 GLN A N 1
ATOM 1559 C CA . GLN A 1 189 ? -5.510 -5.116 28.737 1.00 59.69 189 GLN A CA 1
ATOM 1560 C C . GLN A 1 189 ? -6.777 -4.580 29.419 1.00 59.69 189 GLN A C 1
ATOM 1562 O O . GLN A 1 189 ? -7.055 -4.953 30.552 1.00 59.69 189 GLN A O 1
ATOM 1567 N N . GLN A 1 190 ? -7.551 -3.733 28.738 1.00 59.72 190 GLN A N 1
ATOM 1568 C CA . GLN A 1 190 ? -8.703 -3.027 29.307 1.00 59.72 190 GLN A CA 1
ATOM 1569 C C . GLN A 1 190 ? -10.029 -3.761 29.088 1.00 59.72 190 GLN A C 1
ATOM 1571 O O . GLN A 1 190 ? -10.889 -3.725 29.962 1.00 59.72 190 GLN A O 1
ATOM 1576 N N . LEU A 1 191 ? -10.212 -4.435 27.944 1.00 60.22 191 LEU A N 1
ATOM 1577 C CA . LEU A 1 191 ? -11.462 -5.141 27.619 1.00 60.22 191 LEU A CA 1
ATOM 1578 C C . LEU A 1 191 ? -11.382 -6.653 27.866 1.00 60.22 191 LEU A C 1
ATOM 1580 O O . LEU A 1 191 ? -12.366 -7.355 27.647 1.00 60.22 191 LEU A O 1
ATOM 1584 N N . GLY A 1 192 ? -10.229 -7.174 28.302 1.00 56.72 192 GLY A N 1
ATOM 1585 C CA . GLY A 1 192 ? -10.079 -8.579 28.693 1.00 56.72 192 GLY A CA 1
ATOM 1586 C C . GLY A 1 192 ? -10.348 -9.586 27.569 1.00 56.72 192 GLY A C 1
ATOM 1587 O O . GLY A 1 192 ? -10.620 -10.749 27.845 1.00 56.72 192 GLY A O 1
ATOM 1588 N N . LEU A 1 193 ? -10.265 -9.179 26.294 1.00 57.78 193 LEU A N 1
ATOM 1589 C CA . LEU A 1 193 ? -10.618 -10.035 25.147 1.00 57.78 193 LEU A CA 1
ATOM 1590 C C . LEU A 1 193 ? -9.749 -11.298 24.998 1.00 57.78 193 LEU A C 1
ATOM 1592 O O . LEU A 1 193 ? -10.106 -12.193 24.236 1.00 57.78 193 LEU A O 1
ATOM 1596 N N . ASN A 1 194 ? -8.616 -11.374 25.698 1.00 52.75 194 ASN A N 1
ATOM 1597 C CA . ASN A 1 194 ? -7.769 -12.568 25.742 1.00 52.75 194 ASN A CA 1
ATOM 1598 C C . ASN A 1 194 ? -8.160 -13.562 26.852 1.00 52.75 194 ASN A C 1
ATOM 1600 O O . ASN A 1 194 ? -7.645 -14.676 26.836 1.00 52.75 194 ASN A O 1
ATOM 1604 N N . ASP A 1 195 ? -9.030 -13.181 27.792 1.00 50.03 195 ASP A N 1
ATOM 1605 C CA . ASP A 1 195 ? -9.458 -14.022 28.918 1.00 50.03 195 ASP A CA 1
ATOM 1606 C C . ASP A 1 195 ? -10.991 -13.980 29.121 1.00 50.03 195 ASP A C 1
ATOM 1608 O O . ASP A 1 195 ? -11.497 -13.521 30.153 1.00 50.03 195 ASP A O 1
ATOM 1612 N N . PRO A 1 196 ? -11.788 -14.406 28.119 1.00 54.72 196 PRO A N 1
ATOM 1613 C CA . PRO A 1 196 ? -13.223 -14.535 28.305 1.00 54.72 196 PRO A CA 1
ATOM 1614 C C . PRO A 1 196 ? -13.518 -15.705 29.254 1.00 54.72 196 PRO A C 1
ATOM 1616 O O . PRO A 1 196 ? -13.472 -16.869 28.863 1.00 54.72 196 PRO A O 1
ATOM 1619 N N . ARG A 1 197 ? -13.921 -15.407 30.496 1.00 55.34 197 ARG A N 1
ATOM 1620 C CA . ARG A 1 197 ? -14.378 -16.400 31.496 1.00 55.34 197 ARG A CA 1
ATOM 1621 C C . ARG A 1 197 ? -15.779 -16.960 31.204 1.00 55.34 197 ARG A C 1
ATOM 1623 O O . ARG A 1 197 ? -16.549 -17.225 32.123 1.00 55.34 197 ARG A O 1
ATOM 1630 N N . GLN A 1 198 ? -16.154 -17.078 29.932 1.00 57.31 198 GLN A N 1
ATOM 1631 C CA . GLN A 1 198 ? -17.492 -17.493 29.516 1.00 57.31 198 GLN A CA 1
ATOM 1632 C C . GLN A 1 198 ? -17.527 -19.003 29.265 1.00 57.31 198 GLN A C 1
ATOM 1634 O O . GLN A 1 198 ? -16.727 -19.543 28.510 1.00 57.31 198 GLN A O 1
ATOM 1639 N N . TRP A 1 199 ? -18.489 -19.688 29.884 1.00 52.88 199 TRP A N 1
ATOM 1640 C CA . TRP A 1 199 ? -18.568 -21.158 29.901 1.00 52.88 199 TRP A CA 1
ATOM 1641 C C . TRP A 1 199 ? -19.402 -21.736 28.744 1.00 52.88 199 TRP A C 1
ATOM 1643 O O . TRP A 1 199 ? -19.563 -22.949 28.629 1.00 52.88 199 TRP A O 1
ATOM 1653 N N . LYS A 1 200 ? -19.957 -20.881 27.874 1.00 53.41 200 LYS A N 1
ATOM 1654 C CA . LYS A 1 200 ? -20.792 -21.287 26.734 1.00 53.41 200 LYS A CA 1
ATOM 1655 C C . LYS A 1 200 ? -20.153 -20.861 25.418 1.00 53.41 200 LYS A C 1
ATOM 1657 O O . LYS A 1 200 ? -19.881 -19.684 25.206 1.00 53.41 200 LYS A O 1
ATOM 1662 N N . LYS A 1 201 ? -20.027 -21.809 24.483 1.00 57.28 201 LYS A N 1
ATOM 1663 C CA . LYS A 1 201 ? -19.453 -21.590 23.140 1.00 57.28 201 LYS A CA 1
ATOM 1664 C C . LYS A 1 201 ? -20.188 -20.519 22.312 1.00 57.28 201 LYS A C 1
ATOM 1666 O O . LYS A 1 201 ? -19.606 -19.974 21.387 1.00 57.28 201 LYS A O 1
ATOM 1671 N N . ALA A 1 202 ? -21.452 -20.225 22.628 1.00 60.38 202 ALA A N 1
ATOM 1672 C CA . ALA A 1 202 ? -22.249 -19.185 21.966 1.00 60.38 202 ALA A CA 1
ATOM 1673 C C . ALA A 1 202 ? -21.974 -17.758 22.483 1.00 60.38 202 ALA A C 1
ATOM 1675 O O . ALA A 1 202 ? -22.425 -16.796 21.870 1.00 60.38 202 ALA A O 1
ATOM 1676 N N . SER A 1 203 ? -21.266 -17.624 23.606 1.00 49.62 203 SER A N 1
ATOM 1677 C CA . SER A 1 203 ? -20.962 -16.348 24.265 1.00 49.62 203 SER A CA 1
ATOM 1678 C C . SER A 1 203 ? -19.573 -15.799 23.903 1.00 49.62 203 SER A C 1
ATOM 1680 O O . SER A 1 203 ? -19.143 -14.819 24.507 1.00 49.62 203 SER A O 1
ATOM 1682 N N . VAL A 1 204 ? -18.885 -16.436 22.942 1.00 48.88 204 VAL A N 1
ATOM 1683 C CA . VAL A 1 204 ? -17.541 -16.097 22.436 1.00 48.88 204 VAL A CA 1
ATOM 1684 C C . VAL A 1 204 ? -17.564 -15.940 20.915 1.00 48.88 204 VAL A C 1
ATOM 1686 O O . VAL A 1 204 ? -18.170 -16.800 20.230 1.00 48.88 204 VAL A O 1
#

Radius of gyration: 19.66 Å; chains: 1; bounding box: 42×41×67 Å

Secondary structure (DSSP, 8-state):
--------------TTSSS---HHHHHHHHHHHHHHH-TT---EEEE-GGG--HHHHHHHTTTSEEEEE--TT--EEPPPP--SSSSPPSS-PBPPPHHHHHTTSPPEEEEEE-GGG-EEEEEEEEEEEEEEETTTEEEEEEEEEEEESSS---EEEEEES-TT--HHHHHHHHHTTTHHHHHHHHHHHHS-TT-----SGGG-

Sequence (204 aa):
MPWALPVACALYKPRGEGRHKTPMDLARQLLRLMERWFPKRRFILLGDGGFNSHEFARAVARRSCVVSRFFKGAVLHELPIQLGRGRPRIKGRRLPTPDAAARRARLRKTEVGWYGGQARKVALCSGEGYWYRQGKGLVWVRWVYVEDMIGTHREEFFFTTDKSLTEEEIVSLYTRRWPIEVMFQETRQQLGLNDPRQWKKASV

pLDDT: mean 84.01, std 12.74, range [48.88, 97.0]